Protein AF-0000000078052929 (afdb_homodimer)

pLDDT: mean 88.58, std 19.75, range [23.42, 98.88]

Solvent-accessible surface area (backbone atoms only — not comparable to full-atom values): 17286 Å² total; per-residue (Å²): 129,83,73,90,74,45,72,69,53,60,71,58,33,72,41,74,41,61,38,36,72,57,30,51,52,52,52,30,49,50,28,44,75,26,70,39,48,53,35,68,73,80,70,54,64,28,50,31,29,38,31,22,73,93,74,21,37,34,40,42,32,27,81,49,64,34,77,47,68,37,74,82,74,69,40,43,35,38,34,45,33,54,29,38,30,34,48,48,75,38,36,36,33,75,32,40,41,35,32,35,56,72,44,74,42,70,39,46,38,25,34,38,37,48,49,82,74,77,78,57,43,33,38,39,30,29,78,86,68,54,69,51,76,46,58,40,70,60,28,38,71,84,63,73,62,81,74,77,92,61,73,84,64,62,83,64,66,82,110,126,82,73,89,74,43,71,70,53,60,69,59,32,73,41,75,41,61,37,37,70,56,28,51,53,52,52,31,49,51,29,44,75,26,68,39,47,53,35,68,73,78,71,54,66,28,51,32,30,37,31,21,72,93,74,22,38,33,40,42,33,27,81,50,63,33,77,48,67,36,74,80,75,68,41,42,35,37,34,45,33,55,30,37,30,34,48,48,75,38,34,36,33,74,32,41,40,36,33,34,56,71,42,76,41,71,40,47,37,26,35,38,38,48,51,84,75,77,77,56,43,33,38,38,29,29,78,86,68,54,70,49,74,45,58,40,71,60,27,40,70,85,68,74,62,82,74,76,91,61,69,85,65,62,78,66,66,77,109

Foldseek 3Di:
DDDPCDPVNQVQFPDKDADFVVCLVVQLVVCVVLVHHSCPDVDGQWGMKTARPVQQKIKTAHPAKDWDADVVVRKIKIFGRMWIWRGHRPDTPPIPRIDIDDDDDDFAWDDKDADVVGPQKIKTATPVGDMDIDGPVVVDPPCPPPDDPPPVPPPVPPD/DDDPCDPVNQVQFPDKDADFVVCLVVQLVVCVVLVHHSCPDVDGQWGMKTARPVQQKIKTAHPAKDWDADVVVRKIKIFGRMWIWRGHRPDTPPIPRIDIDDDDDDFAWDDKDADVVGPQKIKTATPVGDMDIDGPVVVDPDPPPPDDPPPVPPPVPPD

Nearest PDB structures (foldseek):
  6s1l-assembly1_A  TM=3.276E-01  e=2.244E-01  Schizosaccharomyces pombe
  6zyw-assembly1_D  TM=4.078E-01  e=1.907E+00  Tetrahymena thermophila SB210
  7ksr-assembly1_D  TM=3.272E-01  e=1.026E+00  Homo sapiens
  7kra-assembly1_A  TM=2.362E-01  e=3.940E-01  Saccharomyces cerevisiae
  3kny-assembly1_A  TM=2.024E-01  e=1.523E+00  Bacteroides thetaiotaomicron VPI-5482

Sequence (318 aa):
MSSLITKEIRESATEFYEGDEKCQEKAKFLLTEMKFPNGLLPIKDMEECGYVKDTGFVWLKSKKPTEHKFEQIGRLVQYATEVTAIIEPGKIKKLTGVKAMELMLWLTVNEISLDDPPTGKIHFKSTTGLSRTFPTSAFELGEENPQKEEEEEKDKAEVMSSLITKEIRESATEFYEGDEKCQEKAKFLLTEMKFPNGLLPIKDMEECGYVKDTGFVWLKSKKPTEHKFEQIGRLVQYATEVTAIIEPGKIKKLTGVKAMELMLWLTVNEISLDDPPTGKIHFKSTTGLSRTFPTSAFELGEENPQKEEEEEKDKAEV

Secondary structure (DSSP, 8-state):
---S--HHHHHH-SEEEESHHHHHHHHHHHHHHTT--TTS----SEEEEEEETTTTEEEEEESS-EEEEETTTTEEEEEEEEEEEEEETTEEEEEEEEEEEEEEEEEEEEEEEE-SS--SEEEEEETTS-EEEEEGGGG-SS------TTGGGGGGTT-/---S--HHHHHH-SEEEESHHHHHHHHHHHHHHTT--TTS----SEEEEEEETTTTEEEEEESS-EEEEETTTTEEEEEEEEEEEEEETTEEEEEEEEEEEEEEEEEEEEEEEE-SS--SEEEEEETTS-EEEEEGGGG-SS------TTGGGSTTS--

Structure (mmCIF, N/CA/C/O backbone):
data_AF-0000000078052929-model_v1
#
loop_
_entity.id
_entity.type
_entity.pdbx_description
1 polymer 'Uncharacterized protein'
#
loop_
_atom_site.group_PDB
_atom_site.id
_atom_site.type_symbol
_atom_site.label_atom_id
_atom_site.label_alt_id
_atom_site.label_comp_id
_atom_site.label_asym_id
_atom_site.label_entity_id
_atom_site.label_seq_id
_atom_site.pdbx_PDB_ins_code
_atom_site.Cartn_x
_atom_site.Cartn_y
_atom_site.Cartn_z
_atom_site.occupancy
_atom_site.B_iso_or_equiv
_atom_site.auth_seq_id
_atom_site.auth_comp_id
_atom_site.auth_asym_id
_atom_site.auth_atom_id
_atom_site.pdbx_PDB_model_num
ATOM 1 N N . MET A 1 1 ? -17.422 -15.242 -6.48 1 53.56 1 MET A N 1
ATOM 2 C CA . MET A 1 1 ? -17.172 -16 -7.699 1 53.56 1 MET A CA 1
ATOM 3 C C . MET A 1 1 ? -16.891 -17.469 -7.379 1 53.56 1 MET A C 1
ATOM 5 O O . MET A 1 1 ? -16.453 -17.797 -6.273 1 53.56 1 MET A O 1
ATOM 9 N N . SER A 1 2 ? -17.438 -18.297 -8.148 1 72.5 2 SER A N 1
ATOM 10 C CA . SER A 1 2 ? -17.266 -19.719 -7.887 1 72.5 2 SER A CA 1
ATOM 11 C C . SER A 1 2 ? -15.805 -20.125 -7.914 1 72.5 2 SER A C 1
ATOM 13 O O . SER A 1 2 ? -15.008 -19.562 -8.68 1 72.5 2 SER A O 1
ATOM 15 N N . SER A 1 3 ? -15.336 -20.859 -6.91 1 84.5 3 SER A N 1
ATOM 16 C CA . SER A 1 3 ? -13.953 -21.328 -6.797 1 84.5 3 SER A CA 1
ATOM 17 C C . SER A 1 3 ? -13.516 -22.078 -8.055 1 84.5 3 SER A C 1
ATOM 19 O O . SER A 1 3 ? -14.297 -22.844 -8.625 1 84.5 3 SER A O 1
ATOM 21 N N . LEU A 1 4 ? -12.406 -21.781 -8.602 1 86.25 4 LEU A N 1
ATOM 22 C CA . LEU A 1 4 ? -11.812 -22.484 -9.727 1 86.25 4 LEU A CA 1
ATOM 23 C C . LEU A 1 4 ? -11.352 -23.875 -9.32 1 86.25 4 LEU A C 1
ATOM 25 O O . LEU A 1 4 ? -11.109 -24.734 -10.172 1 86.25 4 LEU A O 1
ATOM 29 N N . ILE A 1 5 ? -11.281 -24.094 -8 1 92.88 5 ILE A N 1
ATOM 30 C CA . ILE A 1 5 ? -10.758 -25.359 -7.512 1 92.88 5 ILE A CA 1
ATOM 31 C C . ILE A 1 5 ? -11.914 -26.281 -7.117 1 92.88 5 ILE A C 1
ATOM 33 O O . ILE A 1 5 ? -12.516 -26.109 -6.051 1 92.88 5 ILE A O 1
ATOM 37 N N . THR A 1 6 ? -12.102 -27.25 -7.977 1 91.62 6 THR A N 1
ATOM 38 C CA . THR A 1 6 ? -13.203 -28.188 -7.758 1 91.62 6 THR A CA 1
ATOM 39 C C . THR A 1 6 ? -12.734 -29.422 -6.996 1 91.62 6 THR A C 1
ATOM 41 O O . THR A 1 6 ? -11.531 -29.609 -6.793 1 91.62 6 THR A O 1
ATOM 44 N N . LYS A 1 7 ? -13.742 -30.188 -6.594 1 92.88 7 LYS A N 1
ATOM 45 C CA . LYS A 1 7 ? -13.438 -31.453 -5.941 1 92.88 7 LYS A CA 1
ATOM 46 C C . LYS A 1 7 ? -12.609 -32.375 -6.855 1 92.88 7 LYS A C 1
ATOM 48 O O . LYS A 1 7 ? -11.695 -33.031 -6.398 1 92.88 7 LYS A O 1
ATOM 53 N N . GLU A 1 8 ? -12.977 -32.406 -8.078 1 92.19 8 GLU A N 1
ATOM 54 C CA . GLU A 1 8 ? -12.281 -33.219 -9.07 1 92.19 8 GLU A CA 1
ATOM 55 C C . GLU A 1 8 ? -10.82 -32.781 -9.195 1 92.19 8 GLU A C 1
ATOM 57 O O . GLU A 1 8 ? -9.938 -33.656 -9.344 1 92.19 8 GLU A O 1
ATOM 62 N N . ILE A 1 9 ? -10.594 -31.547 -9.141 1 92.31 9 ILE A N 1
ATOM 63 C CA . ILE A 1 9 ? -9.227 -31.031 -9.234 1 92.31 9 ILE A CA 1
ATOM 64 C C . ILE A 1 9 ? -8.43 -31.453 -8 1 92.31 9 ILE A C 1
ATOM 66 O O . ILE A 1 9 ? -7.297 -31.906 -8.117 1 92.31 9 ILE A O 1
ATOM 70 N N . ARG A 1 10 ? -9.031 -31.359 -6.922 1 94.88 10 ARG A N 1
ATOM 71 C CA . ARG A 1 10 ? -8.375 -31.766 -5.684 1 94.88 10 ARG A CA 1
ATOM 72 C C . ARG A 1 10 ? -8.016 -33.25 -5.719 1 94.88 10 ARG A C 1
ATOM 74 O O . ARG A 1 10 ? -6.922 -33.625 -5.293 1 94.88 10 ARG A O 1
ATOM 81 N N . GLU A 1 11 ? -8.906 -33.938 -6.234 1 94.44 11 GLU A N 1
ATOM 82 C CA . GLU A 1 11 ? -8.711 -35.406 -6.285 1 94.44 11 GLU A CA 1
ATOM 83 C C . GLU A 1 11 ? -7.617 -35.781 -7.281 1 94.44 11 GLU A C 1
ATOM 85 O O . GLU A 1 11 ? -6.992 -36.844 -7.152 1 94.44 11 GLU A O 1
ATOM 90 N N . SER A 1 12 ? -7.414 -34.938 -8.211 1 93.75 12 SER A N 1
ATOM 91 C CA . SER A 1 12 ? -6.426 -35.219 -9.25 1 93.75 12 SER A CA 1
ATOM 92 C C . SER A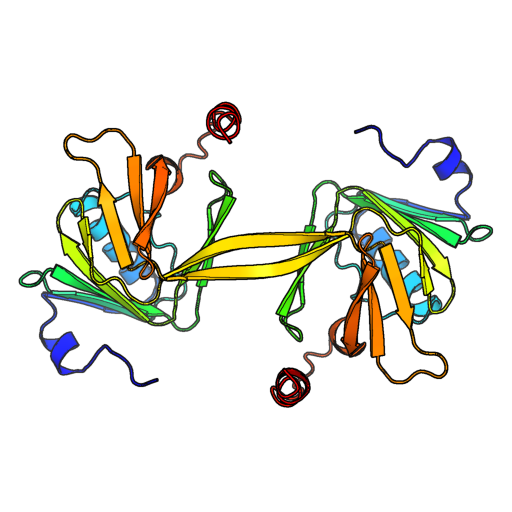 1 12 ? -5.035 -34.781 -8.828 1 93.75 12 SER A C 1
ATOM 94 O O . SER A 1 12 ? -4.047 -35.062 -9.508 1 93.75 12 SER A O 1
ATOM 96 N N . ALA A 1 13 ? -4.941 -34.125 -7.695 1 97.12 13 ALA A N 1
ATOM 97 C CA . ALA A 1 13 ? -3.684 -33.531 -7.25 1 97.12 13 ALA A CA 1
ATOM 98 C C . ALA A 1 13 ? -2.658 -34.625 -6.902 1 97.12 13 ALA A C 1
ATOM 100 O O . ALA A 1 13 ? -2.98 -35.594 -6.234 1 97.12 13 ALA A O 1
ATOM 101 N N . THR A 1 14 ? -1.464 -34.469 -7.469 1 97.94 14 THR A N 1
ATOM 102 C CA . THR A 1 14 ? -0.34 -35.281 -7.051 1 97.94 14 THR A CA 1
ATOM 103 C C . THR A 1 14 ? 0.089 -34.938 -5.629 1 97.94 14 THR A C 1
ATOM 105 O O . THR A 1 14 ? 0.463 -35.812 -4.852 1 97.94 14 THR A O 1
ATOM 108 N N . GLU A 1 15 ? 0.08 -33.656 -5.324 1 97.75 15 GLU A N 1
ATOM 109 C CA . GLU A 1 15 ? 0.346 -33.125 -3.984 1 97.75 15 GLU A CA 1
ATOM 110 C C . GLU A 1 15 ? -0.772 -32.188 -3.52 1 97.75 15 GLU A C 1
ATOM 112 O O . GLU A 1 15 ? -1.243 -31.344 -4.285 1 97.75 15 GLU A O 1
ATOM 117 N N . PHE A 1 16 ? -1.23 -32.406 -2.303 1 98.19 16 PHE A N 1
ATOM 118 C CA . PHE A 1 16 ? -2.283 -31.594 -1.71 1 98.19 16 PHE A CA 1
ATOM 119 C C . PHE A 1 16 ? -2.027 -31.375 -0.223 1 98.19 16 PHE A C 1
ATOM 121 O O . PHE A 1 16 ? -1.778 -32.344 0.514 1 98.19 16 PHE A O 1
ATOM 128 N N . TYR A 1 17 ? -2.027 -30.188 0.159 1 98.19 17 TYR A N 1
ATOM 129 C CA . TYR A 1 17 ? -1.735 -29.859 1.551 1 98.19 17 TYR A CA 1
ATOM 130 C C . TYR A 1 17 ? -2.734 -28.844 2.096 1 98.19 17 TYR A C 1
ATOM 132 O O . TYR A 1 17 ? -3.268 -28.031 1.346 1 98.19 17 TYR A O 1
ATOM 140 N N . GLU A 1 18 ? -2.965 -28.922 3.34 1 97.56 18 GLU A N 1
ATOM 141 C CA . GLU A 1 18 ? -3.832 -27.969 4.039 1 97.56 18 GLU A CA 1
ATOM 142 C C . GLU A 1 18 ? -3.08 -27.25 5.16 1 97.56 18 GLU A C 1
ATOM 144 O O . GLU A 1 18 ? -2.156 -27.812 5.75 1 97.56 18 GLU A O 1
ATOM 149 N N . GLY A 1 19 ? -3.555 -26.078 5.43 1 97.44 19 GLY A N 1
ATOM 150 C CA . GLY A 1 19 ? -2.961 -25.312 6.516 1 97.44 19 GLY A CA 1
ATOM 151 C C . GLY A 1 19 ? -1.847 -24.391 6.055 1 97.44 19 GLY A C 1
ATOM 152 O O . GLY A 1 19 ? -1.089 -24.734 5.145 1 97.44 19 GLY A O 1
ATOM 153 N N . ASP A 1 20 ? -1.681 -23.312 6.652 1 96.94 20 ASP A N 1
ATOM 154 C CA . ASP A 1 20 ? -0.777 -22.234 6.238 1 96.94 20 ASP A CA 1
ATOM 155 C C . ASP A 1 20 ? 0.677 -22.703 6.27 1 96.94 20 ASP A C 1
ATOM 157 O O . ASP A 1 20 ? 1.413 -22.531 5.301 1 96.94 20 ASP A O 1
ATOM 161 N N . GLU A 1 21 ? 1.099 -23.266 7.414 1 96.44 21 GLU A N 1
ATOM 162 C CA . GLU A 1 21 ? 2.496 -23.641 7.598 1 96.44 21 GLU A CA 1
ATOM 163 C C . GLU A 1 21 ? 2.953 -24.609 6.508 1 96.44 21 GLU A C 1
ATOM 165 O O . GLU A 1 21 ? 3.975 -24.375 5.855 1 96.44 21 GLU A O 1
ATOM 170 N N . LYS A 1 22 ? 2.238 -25.672 6.289 1 97.38 22 LYS A N 1
ATOM 171 C CA . LYS A 1 22 ? 2.598 -26.688 5.297 1 97.38 22 LYS A CA 1
ATOM 172 C C . LYS A 1 22 ? 2.525 -26.109 3.883 1 97.38 22 LYS A C 1
ATOM 174 O O . LYS A 1 22 ? 3.389 -26.391 3.051 1 97.38 22 LYS A O 1
ATOM 179 N N . CYS A 1 23 ? 1.512 -25.375 3.613 1 97.81 23 CYS A N 1
ATOM 180 C CA . CYS A 1 23 ? 1.368 -24.781 2.289 1 97.81 23 CYS A CA 1
ATOM 181 C C . CYS A 1 23 ? 2.523 -23.828 1.987 1 97.81 23 CYS A C 1
ATOM 183 O O . CYS A 1 23 ? 3.027 -23.797 0.864 1 97.81 23 CYS A O 1
ATOM 185 N N . GLN A 1 24 ? 2.953 -23.094 2.971 1 96.62 24 GLN A N 1
ATOM 186 C CA . GLN A 1 24 ? 4.098 -22.219 2.783 1 96.62 24 GLN A CA 1
ATOM 187 C C . GLN A 1 24 ? 5.352 -23.016 2.426 1 96.62 24 GLN A C 1
ATOM 189 O O . GLN A 1 24 ? 6.062 -22.672 1.479 1 96.62 24 GLN A O 1
ATOM 194 N N . GLU A 1 25 ? 5.539 -23.953 3.17 1 96.5 25 GLU A N 1
ATOM 195 C CA . GLU A 1 25 ? 6.707 -24.797 2.965 1 96.5 25 GLU A CA 1
ATOM 196 C C . GLU A 1 25 ? 6.703 -25.422 1.566 1 96.5 25 GLU A C 1
ATOM 198 O O . GLU A 1 25 ? 7.691 -25.312 0.834 1 96.5 25 GLU A O 1
ATOM 203 N N . LYS A 1 26 ? 5.648 -26.031 1.138 1 97.06 26 LYS A N 1
ATOM 204 C CA . LYS A 1 26 ? 5.582 -26.797 -0.107 1 97.06 26 LYS A CA 1
ATOM 205 C C . LYS A 1 26 ? 5.566 -25.859 -1.318 1 97.06 26 LYS A C 1
ATOM 207 O O . LYS A 1 26 ? 6.105 -26.203 -2.373 1 97.06 26 LYS A O 1
ATOM 212 N N . ALA A 1 27 ? 4.891 -24.688 -1.137 1 96.69 27 ALA A N 1
ATOM 213 C CA . ALA A 1 27 ? 4.914 -23.703 -2.221 1 96.69 27 ALA A CA 1
ATOM 214 C C . ALA A 1 27 ? 6.336 -23.234 -2.5 1 96.69 27 ALA A C 1
ATOM 216 O O . ALA A 1 27 ? 6.762 -23.172 -3.656 1 96.69 27 ALA A O 1
ATOM 217 N N . LYS A 1 28 ? 7.051 -22.938 -1.429 1 96.12 28 LYS A N 1
ATOM 218 C CA . LYS A 1 28 ? 8.438 -22.5 -1.582 1 96.12 28 LYS A CA 1
ATOM 219 C C . LYS A 1 28 ? 9.281 -23.594 -2.225 1 96.12 28 LYS A C 1
ATOM 221 O O . LYS A 1 28 ? 10.117 -23.328 -3.086 1 96.12 28 LYS A O 1
ATOM 226 N N . PHE A 1 29 ? 9.094 -24.75 -1.764 1 96.75 29 PHE A N 1
ATOM 227 C CA . PHE A 1 29 ? 9.828 -25.891 -2.305 1 96.75 29 PHE A CA 1
ATOM 228 C C . PHE A 1 29 ? 9.562 -26.047 -3.799 1 96.75 29 PHE A C 1
ATOM 230 O O . PHE A 1 29 ? 10.5 -26.219 -4.582 1 96.75 29 PHE A O 1
ATOM 237 N N . LEU A 1 30 ? 8.297 -26 -4.16 1 97.56 30 LEU A N 1
ATOM 238 C CA . LEU A 1 30 ? 7.938 -26.141 -5.566 1 97.56 30 LEU A CA 1
ATOM 239 C C . LEU A 1 30 ? 8.594 -25.062 -6.406 1 97.56 30 LEU A C 1
ATOM 241 O O . LEU A 1 30 ? 9.133 -25.328 -7.48 1 97.56 30 LEU A O 1
ATOM 245 N N . LEU A 1 31 ? 8.547 -23.828 -5.945 1 97.75 31 LEU A N 1
ATOM 246 C CA . LEU A 1 31 ? 9.195 -22.719 -6.656 1 97.75 31 LEU A CA 1
ATOM 247 C C . LEU A 1 31 ? 10.672 -23.016 -6.875 1 97.75 31 LEU A C 1
ATOM 249 O O . LEU A 1 31 ? 11.188 -22.828 -7.984 1 97.75 31 LEU A O 1
ATOM 253 N N . THR A 1 32 ? 11.273 -23.469 -5.836 1 96.81 32 THR A N 1
ATOM 254 C CA . THR A 1 32 ? 12.703 -23.781 -5.926 1 96.81 32 THR A CA 1
ATOM 255 C C . THR A 1 32 ? 12.953 -24.875 -6.953 1 96.81 32 THR A C 1
ATOM 257 O O . THR A 1 32 ? 13.852 -24.766 -7.785 1 96.81 32 THR A O 1
ATOM 260 N N . GLU A 1 33 ? 12.195 -25.859 -6.875 1 97 33 GLU A N 1
ATOM 261 C CA . GLU A 1 33 ? 12.328 -26.984 -7.809 1 97 33 GLU A CA 1
ATOM 262 C C . GLU A 1 33 ? 12.156 -26.516 -9.25 1 97 33 GLU A C 1
ATOM 264 O O . GLU A 1 33 ? 12.789 -27.047 -10.164 1 97 33 GLU A O 1
ATOM 269 N N . MET A 1 34 ? 11.32 -25.562 -9.406 1 97.5 34 MET A N 1
ATOM 270 C CA . MET A 1 34 ? 11.023 -25.062 -10.742 1 97.5 34 MET A CA 1
ATOM 271 C C . MET A 1 34 ? 11.93 -23.891 -11.102 1 97.5 34 MET A C 1
ATOM 273 O O . MET A 1 34 ? 11.68 -23.188 -12.078 1 97.5 34 MET A O 1
ATOM 277 N N . LYS A 1 35 ? 12.93 -23.547 -10.234 1 96.69 35 LYS A N 1
ATOM 278 C CA . LYS A 1 35 ? 14.023 -22.609 -10.469 1 96.69 35 LYS A CA 1
ATOM 279 C C . LYS A 1 35 ? 13.586 -21.172 -10.219 1 96.69 35 LYS A C 1
ATOM 281 O O . LYS A 1 35 ? 14.234 -20.234 -10.68 1 96.69 35 LYS A O 1
ATOM 286 N N . PHE A 1 36 ? 12.453 -20.984 -9.602 1 97.75 36 PHE A N 1
ATOM 287 C CA . PHE A 1 36 ? 11.984 -19.656 -9.281 1 97.75 36 PHE A CA 1
ATOM 288 C C . PHE A 1 36 ? 12.43 -19.234 -7.883 1 97.75 36 PHE A C 1
ATOM 290 O O . PHE A 1 36 ? 12.688 -20.094 -7.031 1 97.75 36 PHE A O 1
ATOM 297 N N . PRO A 1 37 ? 12.602 -17.938 -7.695 1 96.69 37 PRO A N 1
ATOM 298 C CA . PRO A 1 37 ? 12.867 -17.484 -6.328 1 96.69 37 PRO A CA 1
ATOM 299 C C . PRO A 1 37 ? 11.766 -17.891 -5.348 1 96.69 37 PRO A C 1
ATOM 301 O O . PRO A 1 37 ? 10.586 -17.797 -5.672 1 96.69 37 PRO A O 1
ATOM 304 N N . ASN A 1 38 ? 12.078 -18.219 -4.168 1 94.75 38 ASN A N 1
ATOM 305 C CA . ASN A 1 38 ? 11.141 -18.812 -3.227 1 94.75 38 ASN A CA 1
ATOM 306 C C . ASN A 1 38 ? 10.273 -17.766 -2.547 1 94.75 38 ASN A C 1
ATOM 308 O O . ASN A 1 38 ? 9.344 -18.109 -1.804 1 94.75 38 ASN A O 1
ATOM 312 N N . GLY A 1 39 ? 10.5 -16.453 -2.787 1 94.31 39 GLY A N 1
ATOM 313 C CA . GLY A 1 39 ? 9.672 -15.391 -2.238 1 94.31 39 GLY A CA 1
ATOM 314 C C . GLY A 1 39 ? 8.703 -14.812 -3.248 1 94.31 39 GLY A C 1
ATOM 315 O O . GLY A 1 39 ? 8.031 -13.812 -2.973 1 94.31 39 GLY A O 1
ATOM 316 N N . LEU A 1 40 ? 8.578 -15.391 -4.383 1 95 40 LEU A N 1
ATOM 317 C CA . LEU A 1 40 ? 7.773 -14.883 -5.488 1 95 40 LEU A CA 1
ATOM 318 C C . LEU A 1 40 ? 6.297 -14.828 -5.113 1 95 40 LEU A C 1
ATOM 320 O O . LEU A 1 40 ? 5.566 -13.953 -5.582 1 95 40 LEU A O 1
ATOM 324 N N . LEU A 1 41 ? 5.84 -15.75 -4.305 1 90.62 41 LEU A N 1
ATOM 325 C CA . LEU A 1 41 ? 4.438 -15.852 -3.916 1 90.62 41 LEU A CA 1
ATOM 326 C C . LEU A 1 41 ? 4.277 -15.688 -2.408 1 90.62 41 LEU A C 1
ATOM 328 O O . LEU A 1 41 ? 3.975 -16.656 -1.703 1 90.62 41 LEU A O 1
ATOM 332 N N . PRO A 1 42 ? 4.332 -14.5 -1.952 1 91.5 42 PRO A N 1
ATOM 333 C CA . PRO A 1 42 ? 4.262 -14.219 -0.518 1 91.5 42 PRO A CA 1
ATOM 334 C C . PRO A 1 42 ? 2.834 -14.25 0.022 1 91.5 42 PRO A C 1
ATOM 336 O O . PRO A 1 42 ? 2.402 -13.305 0.691 1 91.5 42 PRO A O 1
ATOM 339 N N . ILE A 1 43 ? 2.047 -15.258 -0.247 1 92.69 43 ILE A N 1
ATOM 340 C CA . ILE A 1 43 ? 0.648 -15.383 0.15 1 92.69 43 ILE A CA 1
ATOM 341 C C . ILE A 1 43 ? 0.564 -15.836 1.605 1 92.69 43 ILE A C 1
ATOM 343 O O . ILE A 1 43 ? 1.273 -16.75 2.018 1 92.69 43 ILE A O 1
ATOM 347 N N . LYS A 1 44 ? -0.236 -15.164 2.361 1 89.88 44 LYS A N 1
ATOM 348 C CA . LYS A 1 44 ? -0.389 -15.477 3.781 1 89.88 44 LYS A CA 1
ATOM 349 C C . LYS A 1 44 ? -1.716 -16.172 4.051 1 89.88 44 LYS A C 1
ATOM 351 O O . LYS A 1 44 ? -2.613 -16.172 3.205 1 89.88 44 LYS A O 1
ATOM 356 N N . ASP A 1 45 ? -1.836 -16.797 5.207 1 95.38 45 ASP A N 1
ATOM 357 C CA . ASP A 1 45 ? -3.072 -17.406 5.688 1 95.38 45 ASP A CA 1
ATOM 358 C C . ASP A 1 45 ? -3.643 -18.375 4.652 1 95.38 45 ASP A C 1
ATOM 360 O O . ASP A 1 45 ? -4.832 -18.312 4.328 1 95.38 45 ASP A O 1
ATOM 364 N N . MET A 1 46 ? -2.861 -19.172 4.152 1 96.69 46 MET A N 1
ATOM 365 C CA . MET A 1 46 ? -3.312 -20.125 3.15 1 96.69 46 MET A CA 1
ATOM 366 C C . MET A 1 46 ? -4.145 -21.234 3.791 1 96.69 46 MET A C 1
ATOM 368 O O . MET A 1 46 ? -3.816 -21.719 4.879 1 96.69 46 MET A O 1
ATOM 372 N N . GLU A 1 47 ? -5.078 -21.625 3.129 1 97.69 47 GLU A N 1
ATOM 373 C CA . GLU A 1 47 ? -5.957 -22.703 3.57 1 97.69 47 GLU A CA 1
ATOM 374 C C . GLU A 1 47 ? -5.57 -24.031 2.93 1 97.69 47 GLU A C 1
ATOM 376 O O . GLU A 1 47 ? -5.637 -25.078 3.574 1 97.69 47 GLU A O 1
ATOM 381 N N . GLU A 1 48 ? -5.203 -23.984 1.74 1 98.12 48 GLU A N 1
ATOM 382 C CA . GLU A 1 48 ? -4.789 -25.188 1.016 1 98.12 48 GLU A CA 1
ATOM 383 C C . GLU A 1 48 ? -3.924 -24.828 -0.191 1 98.12 48 GLU A C 1
ATOM 385 O O . GLU A 1 48 ? -3.9 -23.672 -0.624 1 98.12 48 GLU A O 1
ATOM 390 N N . CYS A 1 49 ? -3.225 -25.781 -0.652 1 98.31 49 CYS A N 1
ATOM 391 C CA . CYS A 1 49 ? -2.506 -25.703 -1.919 1 98.31 49 CYS A CA 1
ATOM 392 C C . CYS A 1 49 ? -2.402 -27.078 -2.574 1 98.31 49 CYS A C 1
ATOM 394 O O . CYS A 1 49 ? -2.541 -28.109 -1.903 1 98.31 49 CYS A O 1
ATOM 396 N N . GLY A 1 50 ? -2.23 -27.109 -3.848 1 98.31 50 GLY A N 1
ATOM 397 C CA . GLY A 1 50 ? -2.141 -28.359 -4.582 1 98.31 50 GLY A CA 1
ATOM 398 C C . GLY A 1 50 ? -1.353 -28.234 -5.871 1 98.31 50 GLY A C 1
ATOM 399 O O . GLY A 1 50 ? -1.095 -27.125 -6.348 1 98.31 50 GLY A O 1
ATOM 400 N N . TYR A 1 51 ? -0.955 -29.375 -6.305 1 98.44 51 TYR A N 1
ATOM 401 C CA . TYR A 1 51 ? -0.107 -29.5 -7.484 1 98.44 51 TYR A CA 1
ATOM 402 C C . TYR A 1 51 ? -0.42 -30.781 -8.25 1 98.44 51 TYR A C 1
ATOM 404 O O . TYR A 1 51 ? -0.494 -31.859 -7.656 1 98.44 51 TYR A O 1
ATOM 412 N N . VAL A 1 52 ? -0.704 -30.609 -9.477 1 98 52 VAL A N 1
ATOM 413 C CA . VAL A 1 52 ? -0.863 -31.734 -10.375 1 98 52 VAL A CA 1
ATOM 414 C C . VAL A 1 52 ? 0.372 -31.875 -11.266 1 98 52 VAL A C 1
ATOM 416 O O . VAL A 1 52 ? 0.514 -31.156 -12.25 1 98 52 VAL A O 1
ATOM 419 N N . LYS A 1 53 ? 1.178 -32.844 -10.961 1 96.88 53 LYS A N 1
ATOM 420 C CA . LYS A 1 53 ? 2.484 -33 -11.602 1 96.88 53 LYS A CA 1
ATOM 421 C C . LYS A 1 53 ? 2.344 -33.219 -13.102 1 96.88 53 LYS A C 1
ATOM 423 O O . LYS A 1 53 ? 3.117 -32.656 -13.891 1 96.88 53 LYS A O 1
ATOM 428 N N . ASP A 1 54 ? 1.371 -33.969 -13.555 1 96.06 54 ASP A N 1
ATOM 429 C CA . ASP A 1 54 ? 1.209 -34.344 -14.953 1 96.06 54 ASP A CA 1
ATOM 430 C C . ASP A 1 54 ? 0.952 -33.125 -15.828 1 96.06 54 ASP A C 1
ATOM 432 O O . ASP A 1 54 ? 1.426 -33.062 -16.969 1 96.06 54 ASP A O 1
ATOM 436 N N . THR A 1 55 ? 0.232 -32.188 -15.297 1 96.62 55 THR A N 1
ATOM 437 C CA . THR A 1 55 ? -0.171 -31.031 -16.109 1 96.62 55 THR A CA 1
ATOM 438 C C . THR A 1 55 ? 0.613 -29.781 -15.711 1 96.62 55 THR A C 1
ATOM 440 O O . THR A 1 55 ? 0.637 -28.797 -16.453 1 96.62 55 THR A O 1
ATOM 443 N N . GLY A 1 56 ? 1.203 -29.844 -14.578 1 98.12 56 GLY A N 1
ATOM 444 C CA . GLY A 1 56 ? 1.864 -28.656 -14.031 1 98.12 56 GLY A CA 1
ATOM 445 C C . GLY A 1 56 ? 0.911 -27.719 -13.336 1 98.12 56 GLY A C 1
ATOM 446 O O . GLY A 1 56 ? 1.316 -26.641 -12.883 1 98.12 56 GLY A O 1
ATOM 447 N N . PHE A 1 57 ? -0.389 -28.094 -13.227 1 98.38 57 PHE A N 1
ATOM 448 C CA . PHE A 1 57 ? -1.393 -27.234 -12.617 1 98.38 57 PHE A CA 1
ATOM 449 C C . PHE A 1 57 ? -1.137 -27.062 -11.125 1 98.38 57 PHE A C 1
ATOM 451 O O . PHE A 1 57 ? -0.91 -28.047 -10.422 1 98.38 57 PHE A O 1
ATOM 458 N N . VAL A 1 58 ? -1.124 -25.875 -10.656 1 98.5 58 VAL A N 1
ATOM 459 C CA . VAL A 1 58 ? -0.896 -25.562 -9.25 1 98.5 58 VAL A CA 1
ATOM 460 C C . VAL A 1 58 ? -1.93 -24.547 -8.773 1 98.5 58 VAL A C 1
ATOM 462 O O . VAL A 1 58 ? -2.408 -23.719 -9.555 1 98.5 58 VAL A O 1
ATOM 465 N N . TRP A 1 59 ? -2.361 -24.641 -7.539 1 98.25 59 TRP A N 1
ATOM 466 C CA . TRP A 1 59 ? -3.246 -23.625 -6.988 1 98.25 59 TRP A CA 1
ATOM 467 C C . TRP A 1 59 ? -2.904 -23.328 -5.527 1 98.25 59 TRP A C 1
ATOM 469 O O . TRP A 1 59 ? -2.336 -24.188 -4.84 1 98.25 59 TRP A O 1
ATOM 479 N N . LEU A 1 60 ? -3.111 -22.141 -5.094 1 98.06 60 LEU A N 1
ATOM 480 C CA . LEU A 1 60 ? -3.025 -21.672 -3.719 1 98.06 60 LEU A CA 1
ATOM 481 C C . LEU A 1 60 ? -4.324 -20.984 -3.297 1 98.06 60 LEU A C 1
ATOM 483 O O . LEU A 1 60 ? -4.859 -20.156 -4.027 1 98.06 60 LEU A O 1
ATOM 487 N N . LYS A 1 61 ? -4.852 -21.391 -2.182 1 97.5 61 LYS A N 1
ATOM 488 C CA . LYS A 1 61 ? -6.07 -20.797 -1.646 1 97.5 61 LYS A CA 1
ATOM 489 C C . LYS A 1 61 ? -5.82 -20.172 -0.274 1 97.5 61 LYS A C 1
ATOM 491 O O . LYS A 1 61 ? -5.246 -20.812 0.608 1 97.5 61 LYS A O 1
ATOM 496 N N . SER A 1 62 ? -6.234 -18.969 -0.115 1 97.62 62 SER A N 1
ATOM 497 C CA . SER A 1 62 ? -6.078 -18.266 1.157 1 97.62 62 SER A CA 1
ATOM 498 C C . SER A 1 62 ? -7.406 -17.688 1.638 1 97.62 62 SER A C 1
ATOM 500 O O . SER A 1 62 ? -8.367 -17.609 0.87 1 97.62 62 SER A O 1
ATOM 502 N N . LYS A 1 63 ? -7.492 -17.375 2.85 1 95.5 63 LYS A N 1
ATOM 503 C CA . LYS A 1 63 ? -8.703 -16.859 3.463 1 95.5 63 LYS A CA 1
ATOM 504 C C . LYS A 1 63 ? -8.992 -15.43 2.984 1 95.5 63 LYS A C 1
ATOM 506 O O . LYS A 1 63 ? -10.148 -15.062 2.771 1 95.5 63 LYS A O 1
ATOM 511 N N . LYS A 1 64 ? -7.965 -14.648 2.816 1 94.5 64 LYS A N 1
ATOM 512 C CA . LYS A 1 64 ? -8.07 -13.258 2.381 1 94.5 64 LYS A CA 1
ATOM 513 C C . LYS A 1 64 ? -7.031 -12.938 1.312 1 94.5 64 LYS A C 1
ATOM 515 O O . LYS A 1 64 ? -5.992 -13.594 1.229 1 94.5 64 LYS A O 1
ATOM 520 N N . PRO A 1 65 ? -7.414 -11.93 0.522 1 95.25 65 PRO A N 1
ATOM 521 C CA . PRO A 1 65 ? -6.375 -11.477 -0.409 1 95.25 65 PRO A CA 1
ATOM 522 C C . PRO A 1 65 ? -5.141 -10.93 0.302 1 95.25 65 PRO A C 1
ATOM 524 O O . PRO A 1 65 ? -5.227 -10.516 1.461 1 95.25 65 PRO A O 1
ATOM 527 N N . THR A 1 66 ? -4.043 -11.016 -0.382 1 95 66 THR A N 1
ATOM 528 C CA . THR A 1 66 ? -2.781 -10.516 0.156 1 95 66 THR A CA 1
ATOM 529 C C . THR A 1 66 ? -2.219 -9.406 -0.729 1 95 66 THR A C 1
ATOM 531 O O . THR A 1 66 ? -2.213 -9.523 -1.956 1 95 66 THR A O 1
ATOM 534 N N . GLU A 1 67 ? -1.915 -8.328 -0.117 1 91.44 67 GLU A N 1
ATOM 535 C CA . GLU A 1 67 ? -1.107 -7.309 -0.782 1 91.44 67 GLU A CA 1
ATOM 536 C C . GLU A 1 67 ? 0.327 -7.316 -0.26 1 91.44 67 GLU A C 1
ATOM 538 O O . GLU A 1 67 ? 0.555 -7.445 0.944 1 91.44 67 GLU A O 1
ATOM 543 N N . HIS A 1 68 ? 1.311 -7.301 -1.161 1 93.94 68 HIS A N 1
ATOM 544 C CA . HIS A 1 68 ? 2.719 -7.328 -0.783 1 93.94 68 HIS A CA 1
ATOM 545 C C . HIS A 1 68 ? 3.529 -6.328 -1.604 1 93.94 68 HIS A C 1
ATOM 547 O O . HIS A 1 68 ? 3.355 -6.23 -2.82 1 93.94 68 HIS A O 1
ATOM 553 N N . LYS A 1 69 ? 4.359 -5.66 -0.883 1 90.25 69 LYS A N 1
ATOM 554 C CA . LYS A 1 69 ? 5.309 -4.77 -1.544 1 90.25 69 LYS A CA 1
ATOM 555 C C . LYS A 1 69 ? 6.703 -5.383 -1.581 1 90.25 69 LYS A C 1
ATOM 557 O O . LYS A 1 69 ? 7.277 -5.699 -0.537 1 90.25 69 LYS A O 1
ATOM 562 N N . PHE A 1 70 ? 7.254 -5.555 -2.768 1 93.62 70 PHE A N 1
ATOM 563 C CA . PHE A 1 70 ? 8.656 -5.922 -2.906 1 93.62 70 PHE A CA 1
ATOM 564 C C . PHE A 1 70 ? 9.555 -4.695 -2.775 1 93.62 70 PHE A C 1
ATOM 566 O O . PHE A 1 70 ? 9.719 -3.934 -3.73 1 93.62 70 PHE A O 1
ATOM 573 N N . GLU A 1 71 ? 10.109 -4.59 -1.633 1 87.81 71 GLU A N 1
ATOM 574 C CA . GLU A 1 71 ? 10.797 -3.357 -1.253 1 87.81 71 GLU A CA 1
ATOM 575 C C . GLU A 1 71 ? 11.977 -3.076 -2.176 1 87.81 71 GLU A C 1
ATOM 577 O O . GLU A 1 71 ? 12.266 -1.92 -2.484 1 87.81 71 GLU A O 1
ATOM 582 N N . GLN A 1 72 ? 12.602 -4.113 -2.602 1 89.69 72 GLN A N 1
ATOM 583 C CA . GLN A 1 72 ? 13.82 -3.93 -3.391 1 89.69 72 GLN A CA 1
ATOM 584 C C . GLN A 1 72 ? 13.508 -3.273 -4.734 1 89.69 72 GLN A C 1
ATOM 586 O O . GLN A 1 72 ? 14.352 -2.568 -5.293 1 89.69 72 GLN A O 1
ATOM 591 N N . ILE A 1 73 ? 12.297 -3.488 -5.227 1 92.94 73 ILE A N 1
ATOM 592 C CA . ILE A 1 73 ? 11.984 -2.941 -6.543 1 92.94 73 ILE A CA 1
ATOM 593 C C . ILE A 1 73 ? 10.805 -1.976 -6.43 1 92.94 73 ILE A C 1
ATOM 595 O O . ILE A 1 73 ? 10.375 -1.394 -7.426 1 92.94 73 ILE A O 1
ATOM 599 N N . GLY A 1 74 ? 10.281 -1.862 -5.277 1 86.75 74 GLY A N 1
ATOM 600 C CA . GLY A 1 74 ? 9.203 -0.918 -5.023 1 86.75 74 GLY A CA 1
ATOM 601 C C . GLY A 1 74 ? 7.898 -1.308 -5.691 1 86.75 74 GLY A C 1
ATOM 602 O O . GLY A 1 74 ? 7.117 -0.442 -6.09 1 86.75 74 GLY A O 1
ATOM 603 N N . ARG A 1 75 ? 7.672 -2.57 -5.93 1 91.31 75 ARG A N 1
ATOM 604 C CA . ARG A 1 75 ? 6.484 -3.033 -6.637 1 91.31 75 ARG A CA 1
ATOM 605 C C . ARG A 1 75 ? 5.438 -3.566 -5.664 1 91.31 75 ARG A C 1
ATOM 607 O O . ARG A 1 75 ? 5.762 -4.355 -4.773 1 91.31 75 ARG A O 1
ATOM 614 N N . LEU A 1 76 ? 4.262 -3.041 -5.875 1 92.38 76 LEU A N 1
ATOM 615 C CA . LEU A 1 76 ? 3.125 -3.533 -5.105 1 92.38 76 LEU A CA 1
ATOM 616 C C . LEU A 1 76 ? 2.35 -4.586 -5.891 1 92.38 76 LEU A C 1
ATOM 618 O O . LEU A 1 76 ? 1.976 -4.355 -7.043 1 92.38 76 LEU A O 1
ATOM 622 N N . VAL A 1 77 ? 2.135 -5.723 -5.227 1 95.94 77 VAL A N 1
ATOM 623 C CA . VAL A 1 77 ? 1.45 -6.832 -5.879 1 95.94 77 VAL A CA 1
ATOM 624 C C . VAL A 1 77 ? 0.292 -7.312 -5.008 1 95.94 77 VAL A C 1
ATOM 626 O O . VAL A 1 77 ? 0.408 -7.359 -3.781 1 95.94 77 VAL A O 1
ATOM 629 N N . GLN A 1 78 ? -0.782 -7.625 -5.719 1 95.88 78 GLN A N 1
ATOM 630 C CA . GLN A 1 78 ? -1.943 -8.195 -5.047 1 95.88 78 GLN A CA 1
ATOM 631 C C . GLN A 1 78 ? -2.16 -9.648 -5.469 1 95.88 78 GLN A C 1
ATOM 633 O O . GLN A 1 78 ? -2.082 -9.977 -6.652 1 95.88 78 GLN A O 1
ATOM 638 N N . TYR A 1 79 ? -2.455 -10.477 -4.477 1 97.38 79 TYR A N 1
ATOM 639 C CA . TYR A 1 79 ? -2.801 -11.875 -4.688 1 97.38 79 TYR A CA 1
ATOM 640 C C . TYR A 1 79 ? -4.223 -12.164 -4.227 1 97.38 79 TYR A C 1
ATOM 642 O O . TYR A 1 79 ? -4.574 -11.898 -3.072 1 97.38 79 TYR A O 1
ATOM 650 N N . ALA A 1 80 ? -5.016 -12.695 -5.105 1 97 80 ALA A N 1
ATOM 651 C CA . ALA A 1 80 ? -6.395 -13.055 -4.785 1 97 80 ALA A CA 1
ATOM 652 C C . ALA A 1 80 ? -6.449 -14.25 -3.844 1 97 80 ALA A C 1
ATOM 654 O O . ALA A 1 80 ? -5.418 -14.867 -3.553 1 97 80 ALA A O 1
ATOM 655 N N . THR A 1 81 ? -7.641 -14.492 -3.336 1 97.19 81 THR A N 1
ATOM 656 C CA . THR A 1 81 ? -7.816 -15.625 -2.439 1 97.19 81 THR A CA 1
ATOM 657 C C . THR A 1 81 ? -7.52 -16.938 -3.162 1 97.19 81 THR A C 1
ATOM 659 O O . THR A 1 81 ? -7.168 -17.938 -2.529 1 97.19 81 THR A O 1
ATOM 662 N N . GLU A 1 82 ? -7.723 -16.922 -4.434 1 97.75 82 GLU A N 1
ATOM 663 C CA . GLU A 1 82 ? -7.367 -18.078 -5.254 1 97.75 82 GLU A CA 1
ATOM 664 C C . GLU A 1 82 ? -6.359 -17.703 -6.336 1 97.75 82 GLU A C 1
ATOM 666 O O . GLU A 1 82 ? -6.617 -16.797 -7.141 1 97.75 82 GLU A O 1
ATOM 671 N N . VAL A 1 83 ? -5.238 -18.391 -6.332 1 98.06 83 VAL A N 1
ATOM 672 C CA . VAL A 1 83 ? -4.199 -18.25 -7.348 1 98.06 83 VAL A CA 1
ATOM 673 C C . VAL A 1 83 ? -3.957 -19.578 -8.047 1 98.06 83 VAL A C 1
ATOM 675 O O . VAL A 1 83 ? -3.771 -20.609 -7.383 1 98.06 83 VAL A O 1
ATOM 678 N N . THR A 1 84 ? -3.996 -19.609 -9.328 1 98.25 84 THR A N 1
ATOM 679 C CA . THR A 1 84 ? -3.734 -20.828 -10.086 1 98.25 84 THR A CA 1
ATOM 680 C C . THR A 1 84 ? -2.736 -20.547 -11.211 1 98.25 84 THR A C 1
ATOM 682 O O . THR A 1 84 ? -2.572 -19.406 -11.641 1 98.25 84 THR A O 1
ATOM 685 N N . ALA A 1 85 ? -2.123 -21.594 -11.656 1 98.44 85 ALA A N 1
ATOM 686 C CA . ALA A 1 85 ? -1.19 -21.469 -12.773 1 98.44 85 ALA A CA 1
ATOM 687 C C . ALA A 1 85 ? -0.816 -22.844 -13.328 1 98.44 85 ALA A C 1
ATOM 689 O O . ALA A 1 85 ? -1.178 -23.875 -12.75 1 98.44 85 ALA A O 1
ATOM 690 N N . ILE A 1 86 ? -0.186 -22.859 -14.477 1 98.88 86 ILE A N 1
ATOM 691 C CA . ILE A 1 86 ? 0.608 -23.969 -14.977 1 98.88 86 ILE A CA 1
ATOM 692 C C . ILE A 1 86 ? 2.094 -23.672 -14.812 1 98.88 86 ILE A C 1
ATOM 694 O O . ILE A 1 86 ? 2.592 -22.672 -15.344 1 98.88 86 ILE A O 1
ATOM 698 N N . ILE A 1 87 ? 2.787 -24.547 -14.07 1 98.69 87 ILE A N 1
ATOM 699 C CA . ILE A 1 87 ? 4.184 -24.25 -13.766 1 98.69 87 ILE A CA 1
ATOM 700 C C . ILE A 1 87 ? 5.078 -25.344 -14.359 1 98.69 87 ILE A C 1
ATOM 702 O O . ILE A 1 87 ? 4.738 -26.531 -14.328 1 98.69 87 ILE A O 1
ATOM 706 N N . GLU A 1 88 ? 6.113 -24.984 -14.961 1 98.25 88 GLU A N 1
ATOM 707 C CA . GLU A 1 88 ? 7.234 -25.797 -15.422 1 98.25 88 GLU A CA 1
ATOM 708 C C . GLU A 1 88 ? 8.57 -25.141 -15.094 1 98.25 88 GLU A C 1
ATOM 710 O O . GLU A 1 88 ? 8.602 -23.984 -14.641 1 98.25 88 GLU A O 1
ATOM 715 N N . PRO A 1 89 ? 9.617 -25.828 -15.18 1 97.94 89 PRO A N 1
ATOM 716 C CA . PRO A 1 89 ? 10.906 -25.203 -14.859 1 97.94 89 PRO A CA 1
ATOM 717 C C . PRO A 1 89 ? 11.141 -23.906 -15.641 1 97.94 89 PRO A C 1
ATOM 719 O O . PRO A 1 89 ? 11.195 -23.922 -16.875 1 97.94 89 PRO A O 1
ATOM 722 N N . GLY A 1 90 ? 11.133 -22.891 -15.008 1 98 90 GLY A N 1
ATOM 723 C CA . GLY A 1 90 ? 11.492 -21.594 -15.562 1 98 90 GLY A CA 1
ATOM 724 C C . GLY A 1 90 ? 10.312 -20.859 -16.156 1 98 90 GLY A C 1
ATOM 725 O O . GLY A 1 90 ? 10.484 -19.797 -16.766 1 98 90 GLY A O 1
ATOM 726 N N . LYS A 1 91 ? 9.195 -21.422 -15.984 1 98.62 91 LYS A N 1
ATOM 727 C CA . LYS A 1 91 ? 8.062 -20.766 -16.625 1 98.62 91 LYS A CA 1
ATOM 728 C C . LYS A 1 91 ? 6.773 -21 -15.836 1 98.62 91 LYS A C 1
ATOM 730 O O . LYS A 1 91 ? 6.508 -22.125 -15.398 1 98.62 91 LYS A O 1
ATOM 735 N N . ILE A 1 92 ? 6.027 -19.938 -15.617 1 98.75 92 ILE A N 1
ATOM 736 C CA . ILE A 1 92 ? 4.668 -19.984 -15.094 1 98.75 92 ILE A CA 1
ATOM 737 C C . ILE A 1 92 ? 3.703 -19.359 -16.094 1 98.75 92 ILE A C 1
ATOM 739 O O . ILE A 1 92 ? 3.902 -18.219 -16.531 1 98.75 92 ILE A O 1
ATOM 743 N N . LYS A 1 93 ? 2.715 -20.062 -16.469 1 98.62 93 LYS A N 1
ATOM 744 C CA . LYS A 1 93 ? 1.746 -19.547 -17.438 1 98.62 93 LYS A CA 1
ATOM 745 C C . LYS A 1 93 ? 0.318 -19.719 -16.938 1 98.62 93 LYS A C 1
ATOM 747 O O . LYS A 1 93 ? 0.091 -20.391 -15.914 1 98.62 93 LYS A O 1
ATOM 752 N N . LYS A 1 94 ? -0.625 -19.078 -17.672 1 98.25 94 LYS A N 1
ATOM 753 C CA . LYS A 1 94 ? -2.039 -19.094 -17.312 1 98.25 94 LYS A CA 1
ATOM 754 C C . LYS A 1 94 ? -2.236 -18.734 -15.844 1 98.25 94 LYS A C 1
ATOM 756 O O . LYS A 1 94 ? -3.031 -19.359 -15.148 1 98.25 94 LYS A O 1
ATOM 761 N N . LEU A 1 95 ? -1.397 -17.891 -15.414 1 98.56 95 LEU A N 1
ATOM 762 C CA . LEU A 1 95 ? -1.454 -17.422 -14.031 1 98.56 95 LEU A CA 1
ATOM 763 C C . LEU A 1 95 ? -2.699 -16.578 -13.797 1 98.56 95 LEU A C 1
ATOM 765 O O . LEU A 1 95 ? -3.008 -15.6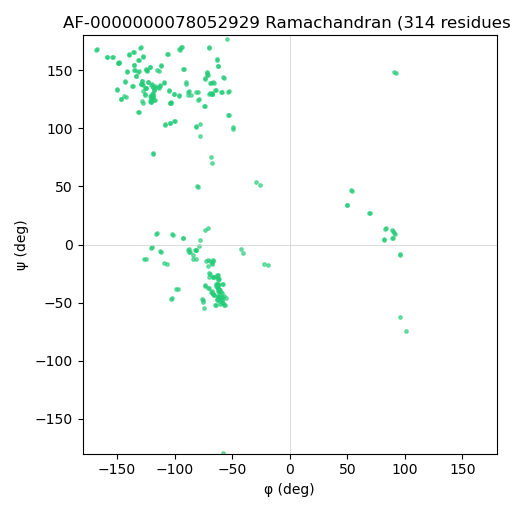8 -14.594 1 98.56 95 LEU A O 1
ATOM 769 N N . THR A 1 96 ? -3.406 -16.891 -12.789 1 97.81 96 THR A N 1
ATOM 770 C CA . THR A 1 96 ? -4.582 -16.125 -12.406 1 97.81 96 THR A CA 1
ATOM 771 C C . THR A 1 96 ? -4.48 -15.656 -10.961 1 97.81 96 THR A C 1
ATOM 773 O O . THR A 1 96 ? -3.783 -16.266 -10.148 1 97.81 96 THR A O 1
ATOM 776 N N . GLY A 1 97 ? -5.078 -14.539 -10.648 1 97.69 97 GLY A N 1
ATOM 777 C CA . GLY A 1 97 ? -5.195 -14.094 -9.273 1 97.69 97 GLY A CA 1
ATOM 778 C C . GLY A 1 97 ? -4.047 -13.203 -8.836 1 97.69 97 GLY A C 1
ATOM 779 O O . GLY A 1 97 ? -3.844 -12.992 -7.637 1 97.69 97 GLY A O 1
ATOM 780 N N . VAL A 1 98 ? -3.207 -12.797 -9.758 1 97.88 98 VAL A N 1
ATOM 781 C CA . VAL A 1 98 ? -2.076 -11.938 -9.422 1 97.88 98 VAL A CA 1
ATOM 782 C C . VAL A 1 98 ? -2.17 -10.633 -10.203 1 97.88 98 VAL A C 1
ATOM 784 O O . VAL A 1 98 ? -2.293 -10.641 -11.43 1 97.88 98 VAL A O 1
ATOM 787 N N . LYS A 1 99 ? -2.195 -9.555 -9.492 1 97.25 99 LYS A N 1
ATOM 788 C CA . LYS A 1 99 ? -2.197 -8.219 -10.086 1 97.25 99 LYS A CA 1
ATOM 789 C C . LYS A 1 99 ? -1.021 -7.391 -9.57 1 97.25 99 LYS A C 1
ATOM 791 O O . LYS A 1 99 ? -0.673 -7.457 -8.391 1 97.25 99 LYS A O 1
ATOM 796 N N . ALA A 1 100 ? -0.439 -6.645 -10.477 1 96.44 100 ALA A N 1
ATOM 797 C CA . ALA A 1 100 ? 0.661 -5.754 -10.117 1 96.44 100 ALA A CA 1
ATOM 798 C C . ALA A 1 100 ? 0.286 -4.297 -10.359 1 96.44 100 ALA A C 1
ATOM 800 O O . ALA A 1 100 ? -0.31 -3.967 -11.391 1 96.44 100 ALA A O 1
ATOM 801 N N . MET A 1 101 ? 0.621 -3.518 -9.43 1 93.31 101 MET A N 1
ATOM 802 C CA . MET A 1 101 ? 0.384 -2.084 -9.578 1 93.31 101 MET A CA 1
ATOM 803 C C . MET A 1 101 ? 1.384 -1.466 -10.555 1 93.31 101 MET A C 1
ATOM 805 O O . MET A 1 101 ? 2.592 -1.491 -10.305 1 93.31 101 MET A O 1
ATOM 809 N N . GLU A 1 102 ? 0.955 -0.904 -11.633 1 92.06 102 GLU A N 1
ATOM 810 C CA . GLU A 1 102 ? 1.83 -0.432 -12.703 1 92.06 102 GLU A CA 1
ATOM 811 C C . GLU A 1 102 ? 1.994 1.084 -12.648 1 92.06 102 GLU A C 1
ATOM 813 O O . GLU A 1 102 ? 3.092 1.603 -12.867 1 92.06 102 GLU A O 1
ATOM 818 N N . LEU A 1 103 ? 1.023 1.742 -12.5 1 89.5 103 LEU A N 1
ATOM 819 C CA . LEU A 1 103 ? 1.067 3.199 -12.469 1 89.5 103 LEU A CA 1
ATOM 820 C C . LEU A 1 103 ? 0.352 3.736 -11.227 1 89.5 103 LEU A C 1
ATOM 822 O O . LEU A 1 103 ? -0.782 3.344 -10.945 1 89.5 103 LEU A O 1
ATOM 826 N N . MET A 1 104 ? 1.143 4.438 -10.594 1 89.31 104 MET A N 1
ATOM 827 C CA . MET A 1 104 ? 0.601 5.16 -9.445 1 89.31 104 MET A CA 1
ATOM 828 C C . MET A 1 104 ? 0.766 6.664 -9.625 1 89.31 104 MET A C 1
ATOM 830 O O . MET A 1 104 ? 1.833 7.137 -10.023 1 89.31 104 MET A O 1
ATOM 834 N N . LEU A 1 105 ? -0.241 7.387 -9.508 1 92.06 105 LEU A N 1
ATOM 835 C CA . LEU A 1 105 ? -0.198 8.844 -9.523 1 92.06 105 LEU A CA 1
ATOM 836 C C . LEU A 1 105 ? -0.472 9.414 -8.133 1 92.06 105 LEU A C 1
ATOM 838 O O . LEU A 1 105 ? -1.6 9.344 -7.641 1 92.06 105 LEU A O 1
ATOM 842 N N . TRP A 1 106 ? 0.6 9.836 -7.547 1 94.44 106 TRP A N 1
ATOM 843 C CA . TRP A 1 106 ? 0.506 10.477 -6.238 1 94.44 106 TRP A CA 1
ATOM 844 C C . TRP A 1 106 ? 0.269 11.977 -6.383 1 94.44 106 TRP A C 1
ATOM 846 O O . TRP A 1 106 ? 0.991 12.656 -7.113 1 94.44 106 TRP A O 1
ATOM 856 N N . LEU A 1 107 ? -0.685 12.477 -5.75 1 96.94 107 LEU A N 1
ATOM 857 C CA . LEU A 1 107 ? -0.93 13.914 -5.758 1 96.94 107 LEU A CA 1
ATOM 858 C C . LEU A 1 107 ? -0.607 14.531 -4.398 1 96.94 107 LEU A C 1
ATOM 860 O O . LEU A 1 107 ? -0.911 13.938 -3.359 1 96.94 107 LEU A O 1
ATOM 864 N N . THR A 1 108 ? -0.018 15.656 -4.461 1 97.88 108 THR A N 1
ATOM 865 C CA . THR A 1 108 ? 0.278 16.391 -3.234 1 97.88 108 THR A CA 1
ATOM 866 C C . THR A 1 108 ? -0.962 17.125 -2.73 1 97.88 108 THR A C 1
ATOM 868 O O . THR A 1 108 ? -1.574 17.891 -3.467 1 97.88 108 THR A O 1
ATOM 871 N N . VAL A 1 109 ? -1.349 16.875 -1.514 1 98.12 109 VAL A N 1
ATOM 872 C CA . VAL A 1 109 ? -2.469 17.562 -0.878 1 98.12 109 VAL A CA 1
ATOM 873 C C . VAL A 1 109 ? -1.98 18.844 -0.213 1 98.12 109 VAL A C 1
ATOM 875 O O . VAL A 1 109 ? -0.998 18.828 0.531 1 98.12 109 VAL A O 1
ATOM 878 N N . ASN A 1 110 ? -2.713 19.875 -0.505 1 98.62 110 ASN A N 1
ATOM 879 C CA . ASN A 1 110 ? -2.205 21.109 0.073 1 98.62 110 ASN A CA 1
ATOM 880 C C . ASN A 1 110 ? -3.277 21.828 0.891 1 98.62 110 ASN A C 1
ATOM 882 O O . ASN A 1 110 ? -2.971 22.75 1.654 1 98.62 110 ASN A O 1
ATOM 886 N N . GLU A 1 111 ? -4.5 21.391 0.751 1 98.75 111 GLU A N 1
ATOM 887 C CA . GLU A 1 111 ? -5.578 22 1.524 1 98.75 111 GLU A CA 1
ATOM 888 C C . GLU A 1 111 ? -6.598 20.953 1.966 1 98.75 111 GLU A C 1
ATOM 890 O O . GLU A 1 111 ? -6.91 20.016 1.212 1 98.75 111 GLU A O 1
ATOM 895 N N . ILE A 1 112 ? -7.078 21.094 3.186 1 98.75 112 ILE A N 1
ATOM 896 C CA . ILE A 1 112 ? -8.188 20.312 3.721 1 98.75 112 ILE A CA 1
ATOM 897 C C . ILE A 1 112 ? -9.227 21.266 4.336 1 98.75 112 ILE A C 1
ATOM 899 O O . ILE A 1 112 ? -8.867 22.188 5.059 1 98.75 112 ILE A O 1
ATOM 903 N N . SER A 1 113 ? -10.461 20.969 4.078 1 98.69 113 SER A N 1
ATOM 904 C CA . SER A 1 113 ? -11.469 21.859 4.633 1 98.69 113 SER A CA 1
ATOM 905 C C . SER A 1 113 ? -12.75 21.109 4.973 1 98.69 113 SER A C 1
ATOM 907 O O . SER A 1 113 ? -13.008 20.031 4.426 1 98.69 113 SER A O 1
ATOM 909 N N . LEU A 1 114 ? -13.445 21.672 5.824 1 98.44 114 LEU A N 1
ATOM 910 C CA . LEU A 1 114 ? -14.766 21.203 6.227 1 98.44 114 LEU A CA 1
ATOM 911 C C . LEU A 1 114 ? -15.852 22.172 5.77 1 98.44 114 LEU A C 1
ATOM 913 O O . LEU A 1 114 ? -15.586 23.359 5.566 1 98.44 114 LEU A O 1
ATOM 917 N N . ASP A 1 115 ? -17 21.5 5.629 1 97.31 115 ASP A N 1
ATOM 918 C CA . ASP A 1 115 ? -18.141 22.344 5.328 1 97.31 115 ASP A CA 1
ATOM 919 C C . ASP A 1 115 ? -18.547 23.172 6.551 1 97.31 115 ASP A C 1
ATOM 921 O O . ASP A 1 115 ? -18.484 22.688 7.68 1 97.31 115 ASP A O 1
ATOM 925 N N . ASP A 1 116 ? -19 24.312 6.363 1 94.31 116 ASP A N 1
ATOM 926 C CA . ASP A 1 116 ? -19.656 25.156 7.355 1 94.31 116 ASP A CA 1
ATOM 927 C C . ASP A 1 116 ? -20.969 25.719 6.812 1 94.31 116 ASP A C 1
ATOM 929 O O . ASP A 1 116 ? -20.953 26.578 5.922 1 94.31 116 ASP A O 1
ATOM 933 N N . PRO A 1 117 ? -22.047 25.375 7.328 1 96.12 117 PRO A N 1
ATOM 934 C CA . PRO A 1 117 ? -22.266 24.422 8.422 1 96.12 117 PRO A CA 1
ATOM 935 C C . PRO A 1 117 ? -21.828 23 8.062 1 96.12 117 PRO A C 1
ATOM 937 O O . PRO A 1 117 ? -21.781 22.656 6.883 1 96.12 117 PRO A O 1
ATOM 940 N N . PRO A 1 118 ? -21.594 22.188 9.141 1 95.75 118 PRO A N 1
ATOM 941 C CA . PRO A 1 118 ? -21.078 20.844 8.906 1 95.75 118 PRO A CA 1
ATOM 942 C C . PRO A 1 118 ? -22.062 19.953 8.148 1 95.75 118 PRO A C 1
ATOM 944 O O . PRO A 1 118 ? -23.25 19.922 8.492 1 95.75 118 PRO A O 1
ATOM 947 N N . THR A 1 119 ? -21.641 19.25 7.129 1 97.25 119 THR A N 1
ATOM 948 C CA . THR A 1 119 ? -22.438 18.312 6.352 1 97.25 119 THR A CA 1
ATOM 949 C C . THR A 1 119 ? -21.953 16.875 6.574 1 97.25 119 THR A C 1
ATOM 951 O O . THR A 1 119 ? -22.562 15.922 6.074 1 97.25 119 THR A O 1
ATOM 954 N N . GLY A 1 120 ? -20.875 16.75 7.289 1 96.5 120 GLY A N 1
ATOM 955 C CA . GLY A 1 120 ? -20.281 15.43 7.469 1 96.5 120 GLY A CA 1
ATOM 956 C C . GLY A 1 120 ? -19.266 15.086 6.395 1 96.5 120 GLY A C 1
ATOM 957 O O . GLY A 1 120 ? -18.844 13.938 6.277 1 96.5 120 GLY A O 1
ATOM 958 N N . LYS A 1 121 ? -18.906 16.141 5.609 1 97.94 121 LYS A N 1
ATOM 959 C CA . LYS A 1 121 ? -17.969 15.922 4.52 1 97.94 121 LYS A CA 1
ATOM 960 C C . LYS A 1 121 ? -16.641 16.656 4.777 1 97.94 121 LYS A C 1
ATOM 962 O O . LYS A 1 121 ? -16.625 17.688 5.445 1 97.94 121 LYS A O 1
ATOM 967 N N . ILE A 1 122 ? -15.633 16.109 4.285 1 98.25 122 ILE A N 1
ATOM 968 C CA . ILE A 1 122 ? -14.297 16.703 4.328 1 98.25 122 ILE A CA 1
ATOM 969 C C . ILE A 1 122 ? -13.727 16.797 2.916 1 98.25 122 ILE A C 1
ATOM 971 O O . ILE A 1 122 ? -13.875 15.875 2.113 1 98.25 122 ILE A O 1
ATOM 975 N N . HIS A 1 123 ? -13.148 17.891 2.553 1 98.69 123 HIS A N 1
ATOM 976 C CA . HIS A 1 123 ? -12.664 18.172 1.207 1 98.69 123 HIS A CA 1
ATOM 977 C C . HIS A 1 123 ? -11.141 18.297 1.18 1 98.69 123 HIS A C 1
ATOM 979 O O . HIS A 1 123 ? -10.555 18.969 2.029 1 98.69 123 HIS A O 1
ATOM 985 N N . PHE A 1 124 ? -10.578 17.672 0.203 1 98.5 124 PHE A N 1
ATOM 986 C CA . PHE A 1 124 ? -9.133 17.703 -0.009 1 98.5 124 PHE A CA 1
ATOM 987 C C . PHE A 1 124 ? -8.805 18.344 -1.355 1 98.5 124 PHE A C 1
ATOM 989 O O . PHE A 1 124 ? -9.438 18.031 -2.367 1 98.5 124 PHE A O 1
ATOM 996 N N . LYS A 1 125 ? -7.891 19.219 -1.309 1 98.31 125 LYS A N 1
ATOM 997 C CA . LYS A 1 125 ? -7.43 19.844 -2.543 1 98.31 125 LYS A CA 1
ATOM 998 C C . LYS A 1 125 ? -5.941 19.594 -2.768 1 98.31 125 LYS A C 1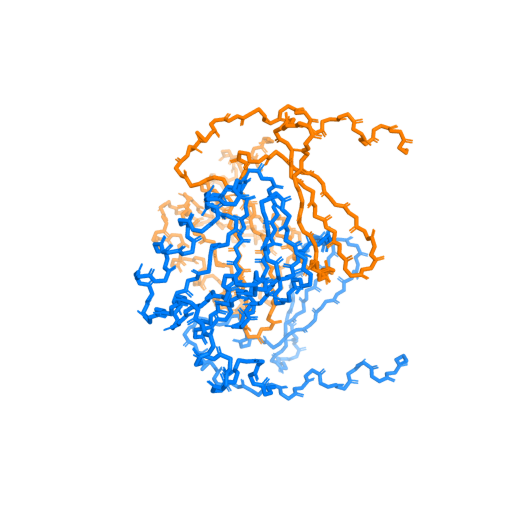
ATOM 1000 O O . LYS A 1 125 ? -5.145 19.656 -1.83 1 98.31 125 LYS A O 1
ATOM 1005 N N . SER A 1 126 ? -5.602 19.297 -3.98 1 97.88 126 SER A N 1
ATOM 1006 C CA . SER A 1 126 ? -4.211 19.062 -4.352 1 97.88 126 SER A CA 1
ATOM 1007 C C . SER A 1 126 ? -3.562 20.312 -4.918 1 97.88 126 SER A C 1
ATOM 1009 O O . SER A 1 126 ? -4.25 21.297 -5.207 1 97.88 126 SER A O 1
ATOM 1011 N N . THR A 1 127 ? -2.271 20.234 -5.031 1 96.5 127 THR A N 1
ATOM 1012 C CA . THR A 1 127 ? -1.512 21.344 -5.59 1 96.5 127 THR A CA 1
ATOM 1013 C C . THR A 1 127 ? -1.828 21.531 -7.07 1 96.5 127 THR A C 1
ATOM 1015 O O . THR A 1 127 ? -1.56 22.578 -7.645 1 96.5 127 THR A O 1
ATOM 1018 N N . THR A 1 128 ? -2.449 20.5 -7.75 1 94.38 128 THR A N 1
ATOM 1019 C CA . THR A 1 128 ? -2.828 20.609 -9.156 1 94.38 128 THR A CA 1
ATOM 1020 C C . THR A 1 128 ? -4.223 21.203 -9.297 1 94.38 128 THR A C 1
ATOM 1022 O O . THR A 1 128 ? -4.699 21.438 -10.406 1 94.38 128 THR A O 1
ATOM 1025 N N . GLY A 1 129 ? -4.883 21.422 -8.234 1 94 129 GLY A N 1
ATOM 1026 C CA . GLY A 1 129 ? -6.227 21.969 -8.258 1 94 129 GLY A CA 1
ATOM 1027 C C . GLY A 1 129 ? -7.309 20.906 -8.195 1 94 129 GLY A C 1
ATOM 1028 O O . GLY A 1 129 ? -8.492 21.234 -8.078 1 94 129 GLY A O 1
ATOM 1029 N N . LEU A 1 130 ? -6.941 19.594 -8.305 1 94.88 130 LEU A N 1
ATOM 1030 C CA . LEU A 1 130 ? -7.898 18.5 -8.164 1 94.88 130 LEU A CA 1
ATOM 1031 C C . LEU A 1 130 ? -8.391 18.391 -6.723 1 94.88 130 LEU A C 1
ATOM 1033 O O . LEU A 1 130 ? -7.625 18.609 -5.781 1 94.88 130 LEU A O 1
ATOM 1037 N N . SER A 1 131 ? -9.688 18.141 -6.625 1 96.88 131 SER A N 1
ATOM 1038 C CA . SER A 1 131 ? -10.273 18.016 -5.293 1 96.88 131 SER A CA 1
ATOM 1039 C C . SER A 1 131 ? -10.984 16.688 -5.117 1 96.88 131 SER A C 1
ATOM 1041 O O . SER A 1 131 ? -11.414 16.078 -6.098 1 96.88 131 SER A O 1
ATOM 1043 N N . ARG A 1 132 ? -10.992 16.203 -3.889 1 96.88 132 ARG A N 1
ATOM 1044 C CA . ARG A 1 132 ? -11.75 15.016 -3.475 1 96.88 132 ARG A CA 1
ATOM 1045 C C . ARG A 1 132 ? -12.547 15.297 -2.205 1 96.88 132 ARG A C 1
ATOM 1047 O O . ARG A 1 132 ? -12.117 16.078 -1.355 1 96.88 132 ARG A O 1
ATOM 1054 N N . THR A 1 133 ? -13.656 14.625 -2.115 1 98.06 133 THR A N 1
ATOM 1055 C CA . THR A 1 133 ? -14.516 14.75 -0.947 1 98.06 133 THR A CA 1
ATOM 1056 C C . THR A 1 133 ? -14.852 13.375 -0.374 1 98.06 133 THR A C 1
ATOM 1058 O O . THR A 1 133 ? -15.133 12.438 -1.122 1 98.06 133 THR A O 1
ATOM 1061 N N . PHE A 1 134 ? -14.82 13.266 0.925 1 97.56 134 PHE A N 1
ATOM 1062 C CA . PHE A 1 134 ? -15.102 12.016 1.607 1 97.56 134 PHE A CA 1
ATOM 1063 C C . PHE A 1 134 ? -15.938 12.258 2.859 1 97.56 134 PHE A C 1
ATOM 1065 O O . PHE A 1 134 ? -16.047 13.391 3.332 1 97.56 134 PHE A O 1
ATOM 1072 N N . PRO A 1 135 ? -16.562 11.227 3.414 1 97.38 135 PRO A N 1
ATOM 1073 C CA . PRO A 1 135 ? -17.172 11.367 4.742 1 97.38 135 PRO A CA 1
ATOM 1074 C C . PRO A 1 135 ? -16.141 11.586 5.84 1 97.38 135 PRO A C 1
ATOM 1076 O O . PRO A 1 135 ? -15.086 10.938 5.848 1 97.38 135 PRO A O 1
ATOM 1079 N N . THR A 1 136 ? -16.406 12.453 6.797 1 96.75 136 THR A N 1
ATOM 1080 C CA . THR A 1 136 ? -15.492 12.727 7.906 1 96.75 136 THR A CA 1
ATOM 1081 C C . THR A 1 136 ? -15.281 11.469 8.75 1 96.75 136 THR A C 1
ATOM 1083 O O . THR A 1 136 ? -14.203 11.266 9.312 1 96.75 136 THR A O 1
ATOM 1086 N N . SER A 1 137 ? -16.266 10.641 8.797 1 94.94 137 SER A N 1
ATOM 1087 C CA . SER A 1 137 ? -16.234 9.438 9.625 1 94.94 137 SER A CA 1
ATOM 1088 C C . SER A 1 137 ? -15.133 8.492 9.18 1 94.94 137 SER A C 1
ATOM 1090 O O . SER A 1 137 ? -14.617 7.707 9.984 1 94.94 137 SER A O 1
ATOM 1092 N N . ALA A 1 138 ? -14.766 8.578 7.906 1 95.19 138 ALA A N 1
ATOM 1093 C CA . ALA A 1 138 ? -13.727 7.695 7.379 1 95.19 138 ALA A CA 1
ATOM 1094 C C . ALA A 1 138 ? -12.375 8.008 8.016 1 95.19 138 ALA A C 1
ATOM 1096 O O . ALA A 1 138 ? -11.445 7.203 7.922 1 95.19 138 ALA A O 1
ATOM 1097 N N . PHE A 1 139 ? -12.195 9.125 8.695 1 96.19 139 PHE A N 1
ATOM 1098 C CA . PHE A 1 139 ? -10.922 9.578 9.25 1 96.19 139 PHE A CA 1
ATOM 1099 C C . PHE A 1 139 ? -10.977 9.625 10.773 1 96.19 139 PHE A C 1
ATOM 1101 O O . PHE A 1 139 ? -10.102 10.219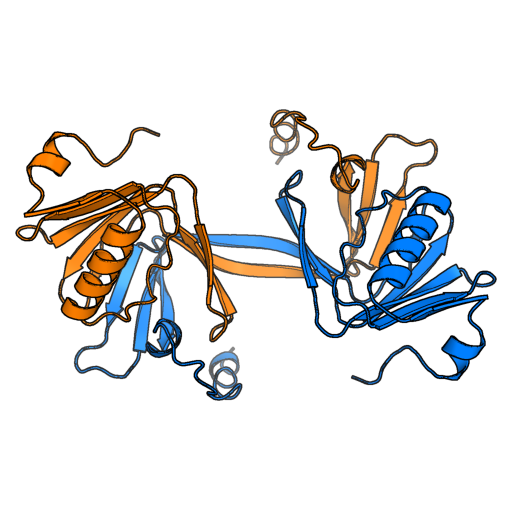 11.414 1 96.19 139 PHE A O 1
ATOM 1108 N N . GLU A 1 140 ? -11.992 9.109 11.367 1 92.5 140 GLU A N 1
ATOM 1109 C CA . GLU A 1 140 ? -12.117 9.047 12.82 1 92.5 140 GLU A CA 1
ATOM 1110 C C . GLU A 1 140 ? -11.516 7.754 13.367 1 92.5 140 GLU A C 1
ATOM 1112 O O . GLU A 1 140 ? -11.625 6.699 12.742 1 92.5 140 GLU A O 1
ATOM 1117 N N . LEU A 1 141 ? -10.781 7.867 14.555 1 83.25 141 LEU A N 1
ATOM 1118 C CA . LEU A 1 141 ? -10.242 6.699 15.234 1 83.25 141 LEU A CA 1
ATOM 1119 C C . LEU A 1 141 ? -11.352 5.887 15.891 1 83.25 141 LEU A C 1
ATOM 1121 O O . LEU A 1 141 ? -12.305 6.453 16.438 1 83.25 141 LEU A O 1
ATOM 1125 N N . GLY A 1 142 ? -11.328 4.555 16.031 1 64.5 142 GLY A N 1
ATOM 1126 C CA . GLY A 1 142 ? -12.258 3.684 16.734 1 64.5 142 GLY A CA 1
ATOM 1127 C C . GLY A 1 142 ? -13.312 3.074 15.836 1 64.5 142 GLY A C 1
ATOM 1128 O O . GLY A 1 142 ? -13.797 1.975 16.094 1 64.5 142 GLY A O 1
ATOM 1129 N N . GLU A 1 143 ? -14.203 3.947 15.188 1 48.44 143 GLU A N 1
ATOM 1130 C CA . GLU A 1 143 ? -15.5 3.475 14.711 1 48.44 143 GLU A CA 1
ATOM 1131 C C . GLU A 1 143 ? -15.336 2.494 13.555 1 48.44 143 GLU A C 1
ATOM 1133 O O . GLU A 1 143 ? -14.805 2.85 12.5 1 48.44 143 GLU A O 1
ATOM 1138 N N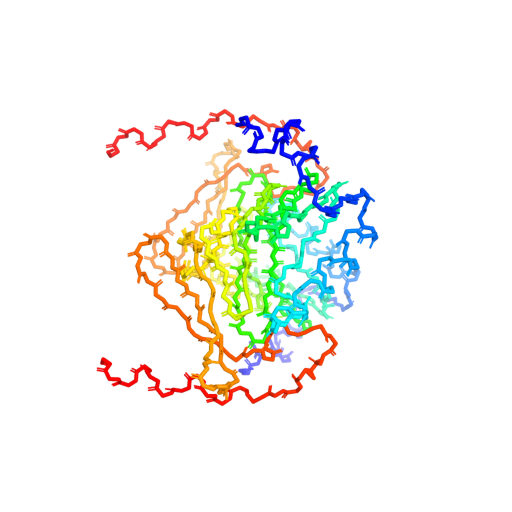 . GLU A 1 144 ? -14.852 1.364 13.867 1 45.66 144 GLU A N 1
ATOM 1139 C CA . GLU A 1 144 ? -15.211 0.38 12.852 1 45.66 144 GLU A CA 1
ATOM 1140 C C . GLU A 1 144 ? -16.547 0.73 12.195 1 45.66 144 GLU A C 1
ATOM 1142 O O . GLU A 1 144 ? -17.594 0.624 12.82 1 45.66 144 GLU A O 1
ATOM 1147 N N . ASN A 1 145 ? -16.609 1.786 11.758 1 41.19 145 ASN A N 1
ATOM 1148 C CA . ASN A 1 145 ? -17.906 2.053 11.164 1 41.19 145 ASN A CA 1
ATOM 1149 C C . ASN A 1 145 ? -18.328 0.937 10.211 1 41.19 145 ASN A C 1
ATOM 1151 O O . ASN A 1 145 ? -17.625 0.627 9.258 1 41.19 145 ASN A O 1
ATOM 1155 N N . PRO A 1 146 ? -19.172 0.026 10.672 1 36.31 146 PRO A N 1
ATOM 1156 C CA . PRO A 1 146 ? -19.828 -0.899 9.75 1 36.31 146 PRO A CA 1
ATOM 1157 C C . PRO A 1 146 ? -20.281 -0.223 8.461 1 36.31 146 PRO A C 1
ATOM 1159 O O . PRO A 1 146 ? -21.094 -0.781 7.719 1 36.31 146 PRO A O 1
ATOM 1162 N N . GLN A 1 147 ? -20.188 1.058 8.344 1 34.53 147 GLN A N 1
ATOM 1163 C CA . GLN A 1 147 ? -21.125 1.471 7.305 1 34.53 147 GLN A CA 1
ATOM 1164 C C . GLN A 1 147 ? -20.828 0.769 5.984 1 34.53 147 GLN A C 1
ATOM 1166 O O . GLN A 1 147 ? -19.703 0.293 5.762 1 34.53 147 GLN A O 1
ATOM 1171 N N . LYS A 1 148 ? -21.797 1.167 4.797 1 33.91 148 LYS A N 1
ATOM 1172 C CA . LYS A 1 148 ? -22.469 0.781 3.557 1 33.91 148 LYS A CA 1
ATOM 1173 C C . LYS A 1 148 ? -21.5 0.837 2.373 1 33.91 148 LYS A C 1
ATOM 1175 O O . LYS A 1 148 ? -20.906 1.879 2.104 1 33.91 148 LYS A O 1
ATOM 1180 N N . GLU A 1 149 ? -20.922 -0.172 1.761 1 32.88 149 GLU A N 1
ATOM 1181 C CA . GLU A 1 149 ? -20.578 -0.415 0.363 1 32.88 149 GLU A CA 1
ATOM 1182 C C . GLU A 1 149 ? -21.375 0.508 -0.566 1 32.88 149 GLU A C 1
ATOM 1184 O O . GLU A 1 149 ? -21.281 0.38 -1.79 1 32.88 149 GLU A O 1
ATOM 1189 N N . GLU A 1 150 ? -22.516 1.189 -0.213 1 31.16 150 GLU A N 1
ATOM 1190 C CA . GLU A 1 150 ? -23.516 1.574 -1.21 1 31.16 150 GLU A CA 1
ATOM 1191 C C . GLU A 1 150 ? -23.047 2.785 -2.014 1 31.16 150 GLU A C 1
ATOM 1193 O O . GLU A 1 150 ? -23.516 3.008 -3.135 1 31.16 150 GLU A O 1
ATOM 1198 N N . GLU A 1 151 ? -22.531 3.852 -1.439 1 34.38 151 GLU A N 1
ATOM 1199 C CA . GLU A 1 151 ? -22.781 5.09 -2.172 1 34.38 151 GLU A CA 1
ATOM 1200 C C . GLU A 1 151 ? -21.75 5.285 -3.287 1 34.38 151 GLU A C 1
ATOM 1202 O O . GLU A 1 151 ? -21.703 6.352 -3.906 1 34.38 151 GLU A O 1
ATOM 1207 N N . GLU A 1 152 ? -20.734 4.562 -3.412 1 32.88 152 GLU A N 1
ATOM 1208 C CA . GLU A 1 152 ? -19.938 5.031 -4.543 1 32.88 152 GLU A CA 1
ATOM 1209 C C . GLU A 1 152 ? -20.594 4.672 -5.871 1 32.88 152 GLU A C 1
ATOM 1211 O O . GLU A 1 152 ? -19.906 4.465 -6.875 1 32.88 152 GLU A O 1
ATOM 1216 N N . GLU A 1 153 ? -21.953 4.191 -5.98 1 29.97 153 GLU A N 1
ATOM 1217 C CA . GLU A 1 153 ? -22.547 3.939 -7.293 1 29.97 153 GLU A CA 1
ATOM 1218 C C . GLU A 1 153 ? -22.594 5.215 -8.133 1 29.97 153 GLU A C 1
ATOM 1220 O O . GLU A 1 153 ? -22.656 5.156 -9.359 1 29.97 153 GLU A O 1
ATOM 1225 N N . LYS A 1 154 ? -23.156 6.406 -7.621 1 33.16 154 LYS A N 1
ATOM 1226 C CA . LYS A 1 154 ? -23.828 7.277 -8.578 1 33.16 154 LYS A CA 1
ATOM 1227 C C . LYS A 1 154 ? -22.828 8.039 -9.438 1 33.16 154 LYS A C 1
ATOM 1229 O O . LYS A 1 154 ? -23.172 8.562 -10.5 1 33.16 154 LYS A O 1
ATOM 1234 N N . ASP A 1 155 ? -21.781 8.727 -9.008 1 31.59 155 ASP A N 1
ATOM 1235 C CA . ASP A 1 155 ? -21.328 9.742 -9.945 1 31.59 155 ASP A CA 1
ATOM 1236 C C . ASP A 1 155 ? -20.516 9.117 -11.078 1 31.59 155 ASP A C 1
ATOM 1238 O O . ASP A 1 155 ? -19.828 9.828 -11.82 1 31.59 155 ASP A O 1
ATOM 1242 N N . LYS A 1 156 ? -20.328 7.836 -11.219 1 29.92 156 LYS A N 1
ATOM 1243 C CA . LYS A 1 156 ? -19.781 7.465 -12.516 1 29.92 156 LYS A CA 1
ATOM 1244 C C . LYS A 1 156 ? -20.812 7.633 -13.625 1 29.92 156 LYS A C 1
ATOM 1246 O O . LYS A 1 156 ? -20.547 7.285 -14.781 1 29.92 156 LYS A O 1
ATOM 1251 N N . ALA A 1 157 ? -22.172 7.73 -13.43 1 31.47 157 ALA A N 1
ATOM 1252 C CA . ALA A 1 157 ? -23.031 7.672 -14.609 1 31.47 157 ALA A CA 1
ATOM 1253 C C . ALA A 1 157 ? -22.828 8.891 -15.508 1 31.47 157 ALA A C 1
ATOM 1255 O O . ALA A 1 157 ? -23.391 8.977 -16.594 1 31.47 157 ALA A O 1
ATOM 1256 N N . GLU A 1 158 ? -22.438 10.086 -15.078 1 26.58 158 GLU A N 1
ATO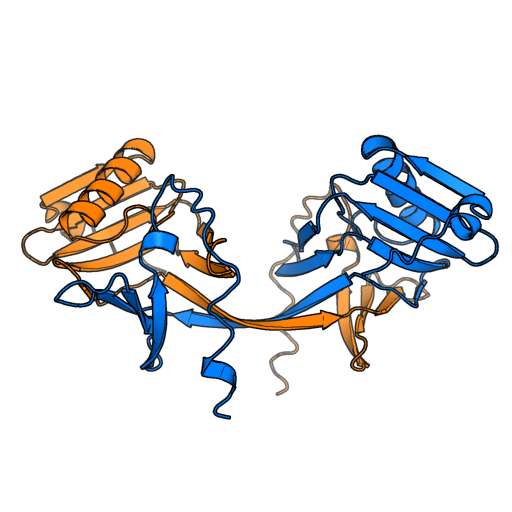M 1257 C CA . GLU A 1 158 ? -22.609 11.086 -16.125 1 26.58 158 GLU A CA 1
ATOM 1258 C C . GLU A 1 158 ? -21.438 11.055 -17.109 1 26.58 158 GLU A C 1
ATOM 1260 O O . GLU A 1 158 ? -21.438 11.773 -18.109 1 26.58 158 GLU A O 1
ATOM 1265 N N . VAL A 1 159 ? -20.297 10.266 -16.984 1 23.42 159 VAL A N 1
ATOM 1266 C CA . VAL A 1 159 ? -19.734 10.258 -18.328 1 23.42 159 VAL A CA 1
ATOM 1267 C C . VAL A 1 159 ? -20.281 9.07 -19.125 1 23.42 159 VAL A C 1
ATOM 1269 O O . VAL A 1 159 ? -20.484 7.988 -18.562 1 23.42 159 VAL A O 1
ATOM 1272 N N . MET B 1 1 ? 16.938 16.875 2.137 1 53.44 1 MET B N 1
ATOM 1273 C CA . MET B 1 1 ? 16.453 18.25 2.053 1 53.44 1 MET B CA 1
ATOM 1274 C C . MET B 1 1 ? 16.484 18.922 3.422 1 53.44 1 MET B C 1
ATOM 1276 O O . MET B 1 1 ? 16.438 18.25 4.453 1 53.44 1 MET B O 1
ATOM 1280 N N . SER B 1 2 ? 16.891 20.094 3.414 1 72.88 2 SER B N 1
ATOM 1281 C CA . SER B 1 2 ? 17 20.812 4.684 1 72.88 2 SER B CA 1
ATOM 1282 C C . SER B 1 2 ? 15.648 20.875 5.395 1 72.88 2 SER B C 1
ATOM 1284 O O . SER B 1 2 ? 14.602 20.953 4.75 1 72.88 2 SER B O 1
ATOM 1286 N N . SER B 1 3 ? 15.594 20.531 6.68 1 84.56 3 SER B N 1
ATOM 1287 C CA . SER B 1 3 ? 14.383 20.547 7.496 1 84.56 3 SER B CA 1
ATOM 1288 C C . SER B 1 3 ? 13.688 21.906 7.422 1 84.56 3 SER B C 1
ATOM 1290 O O . SER B 1 3 ? 14.344 22.953 7.414 1 84.56 3 SER B O 1
ATOM 1292 N N . LEU B 1 4 ? 12.43 21.953 7.211 1 86.19 4 LEU B N 1
ATOM 1293 C CA . LEU B 1 4 ? 11.625 23.172 7.23 1 86.19 4 LEU B CA 1
ATOM 1294 C C . LEU B 1 4 ? 11.484 23.703 8.648 1 86.19 4 LEU B C 1
ATOM 1296 O O . LEU B 1 4 ? 11.109 24.859 8.844 1 86.19 4 LEU B O 1
ATOM 1300 N N . ILE B 1 5 ? 11.852 22.859 9.609 1 92.69 5 ILE B N 1
ATOM 1301 C CA . ILE B 1 5 ? 11.68 23.25 11 1 92.69 5 ILE B CA 1
ATOM 1302 C C . ILE B 1 5 ? 13.008 23.734 11.57 1 92.69 5 ILE B C 1
ATOM 1304 O O . ILE B 1 5 ? 13.867 22.906 11.922 1 92.69 5 ILE B O 1
ATOM 1308 N N . THR B 1 6 ? 13.055 25.031 11.734 1 91.44 6 THR B N 1
ATOM 1309 C CA . THR B 1 6 ? 14.289 25.641 12.227 1 91.44 6 THR B CA 1
ATOM 1310 C C . THR B 1 6 ? 14.234 25.812 13.742 1 91.44 6 THR B C 1
ATOM 1312 O O . THR B 1 6 ? 13.18 25.641 14.359 1 91.44 6 THR B O 1
ATOM 1315 N N . LYS B 1 7 ? 15.414 26.172 14.266 1 92.69 7 LYS B N 1
ATOM 1316 C CA . LYS B 1 7 ? 15.484 26.469 15.695 1 92.69 7 LYS B CA 1
ATOM 1317 C C . LYS B 1 7 ? 14.555 27.625 16.062 1 92.69 7 LYS B C 1
ATOM 1319 O O . LYS B 1 7 ? 13.914 27.609 17.109 1 92.69 7 LYS B O 1
ATOM 1324 N N . GLU B 1 8 ? 14.547 28.594 15.219 1 91.94 8 GLU B N 1
ATOM 1325 C CA . GLU B 1 8 ? 13.711 29.766 15.438 1 91.94 8 GLU B CA 1
ATOM 1326 C C . GLU B 1 8 ? 12.227 29.391 15.484 1 91.94 8 GLU B C 1
ATOM 1328 O O . GLU B 1 8 ? 11.469 29.938 16.297 1 91.94 8 GLU B O 1
ATOM 1333 N N . ILE B 1 9 ? 11.859 28.5 14.664 1 92.06 9 ILE B N 1
ATOM 1334 C CA . ILE B 1 9 ? 10.469 28.047 14.633 1 92.06 9 ILE B CA 1
ATOM 1335 C C . ILE B 1 9 ? 10.141 27.297 15.922 1 92.06 9 ILE B C 1
ATOM 1337 O O . ILE B 1 9 ? 9.094 27.531 16.531 1 92.06 9 ILE B O 1
ATOM 1341 N N . ARG B 1 10 ? 11.023 26.516 16.328 1 94.81 10 ARG B N 1
ATOM 1342 C CA . ARG B 1 10 ? 10.828 25.766 17.562 1 94.81 10 ARG B CA 1
ATOM 1343 C C . ARG B 1 10 ? 10.672 26.719 18.75 1 94.81 10 ARG B C 1
ATOM 1345 O O . ARG B 1 10 ? 9.812 26.516 19.609 1 94.81 10 ARG B O 1
ATOM 1352 N N . GLU B 1 11 ? 11.461 27.688 18.703 1 94.38 11 GLU B N 1
ATOM 1353 C CA . GLU B 1 11 ? 11.453 28.656 19.797 1 94.38 11 GLU B CA 1
ATOM 1354 C C . GLU B 1 11 ? 10.18 29.484 19.797 1 94.38 11 GLU B C 1
ATOM 1356 O O . GLU B 1 11 ? 9.766 30 20.844 1 94.38 11 GLU B O 1
ATOM 1361 N N . SER B 1 12 ? 9.594 29.609 18.672 1 93.56 12 SER B N 1
ATOM 1362 C CA . SER B 1 12 ? 8.391 30.438 18.547 1 93.56 12 SER B CA 1
ATOM 1363 C C . SER B 1 12 ? 7.141 29.625 18.859 1 93.56 12 SER B C 1
ATOM 1365 O O . SER B 1 12 ? 6.043 30.172 18.953 1 93.56 12 SER B O 1
ATOM 1367 N N . ALA B 1 13 ? 7.293 28.344 19.109 1 97 13 ALA B N 1
ATOM 1368 C CA . ALA B 1 13 ? 6.156 27.453 19.297 1 97 13 ALA B CA 1
ATOM 1369 C C . ALA B 1 13 ? 5.43 27.75 20.609 1 97 13 ALA B C 1
ATOM 1371 O O . ALA B 1 13 ? 6.062 27.938 21.641 1 97 13 ALA B O 1
ATOM 1372 N N . THR B 1 14 ? 4.109 27.906 20.5 1 97.88 14 THR B N 1
ATOM 1373 C CA . THR B 1 14 ? 3.279 27.984 21.703 1 97.88 14 THR B CA 1
ATOM 1374 C C . THR B 1 14 ? 3.248 26.625 22.422 1 97.88 14 THR B C 1
ATOM 1376 O O . THR B 1 14 ? 3.248 26.578 23.656 1 97.88 14 THR B O 1
ATOM 1379 N N . GLU B 1 15 ? 3.146 25.562 21.641 1 97.75 15 GLU B N 1
ATOM 1380 C CA . GLU B 1 15 ? 3.223 24.188 22.141 1 97.75 15 GLU B CA 1
ATOM 1381 C C . GLU B 1 15 ? 4.293 23.406 21.391 1 97.75 15 GLU B C 1
ATOM 1383 O O . GLU B 1 15 ? 4.414 23.5 20.172 1 97.75 15 GLU B O 1
ATOM 1388 N N . PHE B 1 16 ? 5.102 22.672 22.156 1 98.12 16 PHE B N 1
ATOM 1389 C CA . PHE B 1 16 ? 6.164 21.844 21.594 1 98.12 16 PHE B CA 1
ATOM 1390 C C . PHE B 1 16 ? 6.328 20.547 22.406 1 98.12 16 PHE B C 1
ATOM 1392 O O . PHE B 1 16 ? 6.426 20.594 23.641 1 98.12 16 PHE B O 1
ATOM 1399 N N . TYR B 1 17 ? 6.305 19.5 21.734 1 98.19 17 TYR B N 1
ATOM 1400 C CA . TYR B 1 17 ? 6.387 18.203 22.406 1 98.19 17 TYR B CA 1
ATOM 1401 C C . TYR B 1 17 ? 7.355 17.266 21.703 1 98.19 17 TYR B C 1
ATOM 1403 O O . TYR B 1 17 ? 7.539 17.375 20.484 1 98.19 17 TYR B O 1
ATOM 1411 N N . GLU B 1 18 ? 7.926 16.422 22.438 1 97.56 18 GLU B N 1
ATOM 1412 C CA . GLU B 1 18 ? 8.828 15.406 21.906 1 97.56 18 GLU B CA 1
ATOM 1413 C C . GLU B 1 18 ? 8.344 14 22.25 1 97.56 18 GLU B C 1
ATOM 1415 O O . GLU B 1 18 ? 7.707 13.797 23.297 1 97.56 18 GLU B O 1
ATOM 1420 N N . GLY B 1 19 ? 8.727 13.102 21.406 1 97.38 19 GLY B N 1
ATOM 1421 C CA . GLY B 1 19 ? 8.375 11.711 21.641 1 97.38 19 GLY B CA 1
ATOM 1422 C C . GLY B 1 19 ? 7.066 11.305 21 1 97.38 19 GLY B C 1
ATOM 1423 O O . GLY B 1 19 ? 6.129 12.102 20.922 1 97.38 19 GLY B O 1
ATOM 1424 N N . ASP B 1 20 ? 6.93 10.125 20.609 1 97.06 20 ASP B N 1
ATOM 1425 C CA . ASP B 1 20 ? 5.812 9.617 19.812 1 97.06 20 ASP B CA 1
ATOM 1426 C C . ASP B 1 20 ? 4.508 9.695 20.609 1 97.06 20 ASP B C 1
ATOM 1428 O O . ASP B 1 20 ? 3.504 10.203 20.094 1 97.06 20 ASP B O 1
ATOM 1432 N N . GLU B 1 21 ? 4.52 9.148 21.828 1 96.5 21 GLU B N 1
ATOM 1433 C CA . GLU B 1 21 ? 3.299 9.07 22.625 1 96.5 21 GLU B CA 1
ATOM 1434 C C . GLU B 1 21 ? 2.678 10.445 22.828 1 96.5 21 GLU B C 1
ATOM 1436 O O . GLU B 1 21 ? 1.489 10.641 22.562 1 96.5 21 GLU B O 1
ATOM 1441 N N . LYS B 1 22 ? 3.43 11.391 23.281 1 97.38 22 LYS B N 1
ATOM 1442 C CA . LYS B 1 22 ? 2.936 12.734 23.547 1 97.38 22 LYS B CA 1
ATOM 1443 C C . LYS B 1 22 ? 2.518 13.43 22.25 1 97.38 22 LYS B C 1
ATOM 1445 O O . LYS B 1 22 ? 1.494 14.117 22.203 1 97.38 22 LYS B O 1
ATOM 1450 N N . CYS B 1 23 ? 3.305 13.297 21.234 1 97.88 23 CYS B N 1
ATOM 1451 C CA . CYS B 1 23 ? 2.977 13.922 19.969 1 97.88 23 CYS B CA 1
ATOM 1452 C C . CYS B 1 23 ? 1.668 13.375 19.406 1 97.88 23 CYS B C 1
ATOM 1454 O O . CYS B 1 23 ? 0.859 14.125 18.859 1 97.88 23 CYS B O 1
ATOM 1456 N N . GLN B 1 24 ? 1.452 12.102 19.578 1 96.62 24 GLN B N 1
ATOM 1457 C CA . GLN B 1 24 ? 0.194 11.516 19.125 1 96.62 24 GLN B CA 1
ATOM 1458 C C . GLN B 1 24 ? -0.991 12.117 19.875 1 96.62 24 GLN B C 1
ATOM 1460 O O . GLN B 1 24 ? -1.984 12.508 19.266 1 96.62 24 GLN B O 1
ATOM 1465 N N . GLU B 1 25 ? -0.824 12.148 21.094 1 96.5 25 GLU B N 1
ATOM 1466 C CA . GLU B 1 25 ? -1.875 12.695 21.938 1 96.5 25 GLU B CA 1
ATOM 1467 C C . GLU B 1 25 ? -2.199 14.141 21.562 1 96.5 25 GLU B C 1
ATOM 1469 O O . GLU B 1 25 ? -3.361 14.477 21.328 1 96.5 25 GLU B O 1
ATOM 1474 N N . LYS B 1 26 ? -1.252 15 21.453 1 97.06 26 LYS B N 1
ATOM 1475 C CA . LYS B 1 26 ? -1.448 16.422 21.266 1 97.06 26 LYS B CA 1
ATOM 1476 C C . LYS B 1 26 ? -1.912 16.734 19.844 1 97.06 26 LYS B C 1
ATOM 1478 O O . LYS B 1 26 ? -2.688 17.656 19.625 1 97.06 26 LYS B O 1
ATOM 1483 N N . ALA B 1 27 ? -1.371 15.922 18.875 1 96.69 27 ALA B N 1
ATOM 1484 C CA . ALA B 1 27 ? -1.84 16.094 17.5 1 96.69 27 ALA B CA 1
ATOM 1485 C C . ALA B 1 27 ? -3.332 15.789 17.391 1 96.69 27 ALA B C 1
ATOM 1487 O O . ALA B 1 27 ? -4.082 16.562 16.781 1 96.69 27 ALA B O 1
ATOM 1488 N N . LYS B 1 28 ? -3.734 14.703 18 1 96.12 28 LYS B N 1
ATOM 1489 C CA . LYS B 1 28 ? -5.152 14.344 18 1 96.12 28 LYS B CA 1
ATOM 1490 C C . LYS B 1 28 ? -5.992 15.422 18.688 1 96.12 28 LYS B C 1
ATOM 1492 O O . LYS B 1 28 ? -7.074 15.773 18.203 1 96.12 28 LYS B O 1
ATOM 1497 N N . PHE B 1 29 ? -5.512 15.859 19.781 1 96.81 29 PHE B N 1
ATOM 1498 C CA . PHE B 1 29 ? -6.211 16.906 20.516 1 96.81 29 PHE B CA 1
ATOM 1499 C C . PHE B 1 29 ? -6.379 18.156 19.656 1 96.81 29 PHE B C 1
ATOM 1501 O O . PHE B 1 29 ? -7.469 18.734 19.594 1 96.81 29 PHE B O 1
ATOM 1508 N N . LEU B 1 30 ? -5.301 18.562 19.031 1 97.56 30 LEU B N 1
ATOM 1509 C CA . LEU B 1 30 ? -5.352 19.75 18.188 1 97.56 30 LEU B CA 1
ATOM 1510 C C . LEU B 1 30 ? -6.367 19.578 17.062 1 97.56 30 LEU B C 1
ATOM 1512 O O . LEU B 1 30 ? -7.156 20.5 16.781 1 97.56 30 LEU B O 1
ATOM 1516 N N . LEU B 1 31 ? -6.359 18.438 16.406 1 97.75 31 LEU B N 1
ATOM 1517 C CA . LEU B 1 31 ? -7.324 18.172 15.344 1 97.75 31 LEU B CA 1
ATOM 1518 C C . LEU B 1 31 ? -8.75 18.312 15.852 1 97.75 31 LEU B C 1
ATOM 1520 O O . LEU B 1 31 ? -9.586 18.953 15.203 1 97.75 31 LEU B O 1
ATOM 1524 N N . THR B 1 32 ? -8.953 17.766 17 1 96.75 32 THR B N 1
ATOM 1525 C CA . THR B 1 32 ? -10.289 17.844 17.578 1 96.75 32 THR B CA 1
ATOM 1526 C C . THR B 1 32 ? -10.672 19.281 17.859 1 96.75 32 THR B C 1
ATOM 1528 O O . THR B 1 32 ? -11.781 19.719 17.531 1 96.75 32 THR B O 1
ATOM 1531 N N . GLU B 1 33 ? -9.812 19.969 18.438 1 96.94 33 GLU B N 1
ATOM 1532 C CA . GLU B 1 33 ? -10.062 21.375 18.734 1 96.94 33 GLU B CA 1
ATOM 1533 C C . GLU B 1 33 ? -10.375 22.172 17.469 1 96.94 33 GLU B C 1
ATOM 1535 O O . GLU B 1 33 ? -11.172 23.109 17.5 1 96.94 33 GLU B O 1
ATOM 1540 N N . MET B 1 34 ? -9.758 21.766 16.438 1 97.5 34 MET B N 1
ATOM 1541 C CA . MET B 1 34 ? -9.93 22.484 15.172 1 97.5 34 MET B CA 1
ATOM 1542 C C . MET B 1 34 ? -11.055 21.859 14.344 1 97.5 34 MET B C 1
ATOM 1544 O O . MET B 1 34 ? -11.195 22.156 13.156 1 97.5 34 MET B O 1
ATOM 1548 N N . LYS B 1 35 ? -11.781 20.859 14.898 1 96.69 35 LYS B N 1
ATOM 1549 C CA . LYS B 1 35 ? -13.016 20.281 14.375 1 96.69 35 LYS B CA 1
ATOM 1550 C C . LYS B 1 35 ? -12.719 19.219 13.32 1 96.69 35 LYS B C 1
ATOM 1552 O O . LYS B 1 35 ? -13.586 18.859 12.523 1 96.69 35 LYS B O 1
ATOM 1557 N N . PHE B 1 36 ? -11.492 18.781 13.234 1 97.75 36 PHE B N 1
ATOM 1558 C CA . PHE B 1 36 ? -11.133 17.734 12.289 1 97.75 36 PHE B CA 1
ATOM 1559 C C . PHE B 1 36 ? -11.211 16.359 12.945 1 97.75 36 PHE B C 1
ATOM 1561 O O . PHE B 1 36 ? -11.094 16.25 14.172 1 97.75 36 PHE B O 1
ATOM 1568 N N . PRO B 1 37 ? -11.492 15.359 12.141 1 96.69 37 PRO B N 1
ATOM 1569 C CA . PRO B 1 37 ? -11.406 14.008 12.703 1 96.69 37 PRO B CA 1
ATOM 1570 C C . PRO B 1 37 ? -10.023 13.688 13.273 1 96.69 37 PRO B C 1
ATOM 1572 O O . PRO B 1 37 ? -9.008 14.031 12.656 1 96.69 37 PRO B O 1
ATOM 1575 N N . ASN B 1 38 ? -9.93 12.984 14.305 1 94.69 38 ASN B N 1
ATOM 1576 C CA . ASN B 1 38 ? -8.688 12.805 15.047 1 94.69 38 ASN B CA 1
ATOM 1577 C C . ASN B 1 38 ? -7.816 11.727 14.422 1 94.69 38 ASN B C 1
ATOM 1579 O O . ASN B 1 38 ? -6.676 11.516 14.852 1 94.69 38 ASN B O 1
ATOM 1583 N N . GLY B 1 39 ? -8.281 11.016 13.367 1 94.38 39 GLY B N 1
ATOM 1584 C CA . GLY B 1 39 ? -7.484 10.023 12.664 1 94.38 39 GLY B CA 1
ATOM 1585 C C . GLY B 1 39 ? -6.926 10.531 11.352 1 94.38 39 GLY B C 1
ATOM 1586 O O . GLY B 1 39 ? -6.34 9.766 10.578 1 94.38 39 GLY B O 1
ATOM 1587 N N . LEU B 1 40 ? -7.051 11.773 11.07 1 95 40 LEU B N 1
ATOM 1588 C CA . LEU B 1 40 ? -6.684 12.383 9.797 1 95 40 LEU B CA 1
ATOM 1589 C C . LEU B 1 40 ? -5.18 12.273 9.555 1 95 40 LEU B C 1
ATOM 1591 O O . LEU B 1 40 ? -4.738 12.172 8.406 1 95 40 LEU B O 1
ATOM 1595 N N . LEU B 1 41 ? -4.398 12.336 10.609 1 91 41 LEU B N 1
ATOM 1596 C CA . LEU B 1 41 ? -2.941 12.312 10.516 1 91 41 LEU B CA 1
ATOM 1597 C C . LEU B 1 41 ? -2.375 11.102 11.25 1 91 41 LEU B C 1
ATOM 1599 O O . LEU B 1 41 ? -1.763 11.242 12.305 1 91 41 LEU B O 1
ATOM 1603 N N . PRO B 1 42 ? -2.443 9.969 10.641 1 91.56 42 PRO B N 1
ATOM 1604 C CA . PRO B 1 42 ? -1.997 8.727 11.266 1 91.56 42 PRO B CA 1
ATOM 1605 C C . PRO B 1 42 ? -0.483 8.539 11.203 1 91.56 42 PRO B C 1
ATOM 1607 O O . PRO B 1 42 ? -0.003 7.496 10.75 1 91.56 42 PRO B O 1
ATOM 1610 N N . ILE B 1 43 ? 0.314 9.508 11.586 1 92.75 43 ILE B N 1
ATOM 1611 C CA . ILE B 1 43 ? 1.771 9.484 11.516 1 92.75 43 ILE B CA 1
ATOM 1612 C C . ILE B 1 43 ? 2.336 8.719 12.711 1 92.75 43 ILE B C 1
ATOM 1614 O O . ILE B 1 43 ? 1.91 8.93 13.844 1 92.75 43 ILE B O 1
ATOM 1618 N N . LYS B 1 44 ? 3.219 7.828 12.422 1 90.19 44 LYS B N 1
ATOM 1619 C CA . LYS B 1 44 ? 3.818 7 13.461 1 90.19 44 LYS B CA 1
ATOM 1620 C C . LYS B 1 44 ? 5.254 7.43 13.742 1 90.19 44 LYS B C 1
ATOM 1622 O O . LYS B 1 44 ? 5.852 8.18 12.961 1 90.19 44 LYS B O 1
ATOM 1627 N N . ASP B 1 45 ? 5.797 6.988 14.883 1 95.44 45 ASP B N 1
ATOM 1628 C CA . ASP B 1 45 ? 7.195 7.199 15.25 1 95.44 45 ASP B CA 1
ATOM 1629 C C . ASP B 1 45 ? 7.562 8.68 15.188 1 95.44 45 ASP B C 1
ATOM 1631 O O . ASP B 1 45 ? 8.586 9.039 14.594 1 95.44 45 ASP B O 1
ATOM 1635 N N . MET B 1 46 ? 6.789 9.461 15.703 1 96.81 46 MET B N 1
ATOM 1636 C CA . MET B 1 46 ? 7.055 10.898 15.68 1 96.81 46 MET B CA 1
ATOM 1637 C C . MET B 1 46 ? 8.172 11.258 16.656 1 96.81 46 MET B C 1
ATOM 1639 O O . MET B 1 46 ? 8.242 10.719 17.75 1 96.81 46 MET B O 1
ATOM 1643 N N . GLU B 1 47 ? 8.93 12.125 16.266 1 97.69 47 GLU B N 1
ATOM 1644 C CA . GLU B 1 47 ? 10.031 12.625 17.078 1 97.69 47 GLU B CA 1
ATOM 1645 C C . GLU B 1 47 ? 9.648 13.914 17.797 1 97.69 47 GLU B C 1
ATOM 1647 O O . GLU B 1 47 ? 10.047 14.133 18.938 1 97.69 47 GLU B O 1
ATOM 1652 N N . GLU B 1 48 ? 8.945 14.719 17.156 1 98.06 48 GLU B N 1
ATOM 1653 C CA . GLU B 1 48 ? 8.5 15.984 17.734 1 98.06 48 GLU B CA 1
ATOM 1654 C C . GLU B 1 48 ? 7.281 16.531 17 1 98.06 48 GLU B C 1
ATOM 1656 O O . GLU B 1 48 ? 6.977 16.094 15.883 1 98.06 48 GLU B O 1
ATOM 1661 N N . CYS B 1 49 ? 6.602 17.406 17.641 1 98.31 49 CYS B N 1
ATOM 1662 C CA . CYS B 1 49 ? 5.539 18.188 17.031 1 98.31 49 CYS B CA 1
ATOM 1663 C C . CYS B 1 49 ? 5.43 19.562 17.688 1 98.31 49 CYS B C 1
ATOM 1665 O O . CYS B 1 49 ? 5.895 19.75 18.812 1 98.31 49 CYS B O 1
ATOM 1667 N N . GLY B 1 50 ? 4.902 20.5 16.984 1 98.25 50 GLY B N 1
ATOM 1668 C CA . GLY B 1 50 ? 4.77 21.844 17.5 1 98.25 50 GLY B CA 1
ATOM 1669 C C . GLY B 1 50 ? 3.631 22.625 16.875 1 98.25 50 GLY B C 1
ATOM 1670 O O . GLY B 1 50 ? 3.1 22.219 15.836 1 98.25 50 GLY B O 1
ATOM 1671 N N . TYR B 1 51 ? 3.281 23.625 17.578 1 98.44 51 TYR B N 1
ATOM 1672 C CA . TYR B 1 51 ? 2.15 24.469 17.203 1 98.44 51 TYR B CA 1
ATOM 1673 C C . TYR B 1 51 ? 2.396 25.922 17.609 1 98.44 51 TYR B C 1
ATOM 1675 O O . TYR B 1 51 ? 2.783 26.203 18.75 1 98.44 51 TYR B O 1
ATOM 1683 N N . VAL B 1 52 ? 2.291 26.781 16.656 1 97.94 52 VAL B N 1
ATOM 1684 C CA . VAL B 1 52 ? 2.334 28.203 16.906 1 97.94 52 VAL B CA 1
ATOM 1685 C C . VAL B 1 52 ? 0.923 28.797 16.828 1 97.94 52 VAL B C 1
ATOM 1687 O O . VAL B 1 52 ? 0.401 29.031 15.742 1 97.94 52 VAL B O 1
ATOM 1690 N N . LYS B 1 53 ? 0.386 29.094 17.969 1 96.81 53 LYS B N 1
ATOM 1691 C CA . LYS B 1 53 ? -1.017 29.484 18.078 1 96.81 53 LYS B CA 1
ATOM 1692 C C . LYS B 1 53 ? -1.29 30.766 17.297 1 96.81 53 LYS B C 1
ATOM 1694 O O . LYS B 1 53 ? -2.328 30.891 16.641 1 96.81 53 LYS B O 1
ATOM 1699 N N . ASP B 1 54 ? -0.386 31.734 17.328 1 96 54 ASP B N 1
ATOM 1700 C CA . ASP B 1 54 ? -0.586 33.031 16.719 1 96 54 ASP B CA 1
ATOM 1701 C C . ASP B 1 54 ? -0.763 32.938 15.203 1 96 54 ASP B C 1
ATOM 1703 O O . ASP B 1 54 ? -1.546 33.656 14.602 1 96 54 ASP B O 1
ATOM 1707 N N . THR B 1 55 ? -0.08 32 14.586 1 96.5 55 THR B N 1
ATOM 1708 C CA . THR B 1 55 ? -0.093 31.922 13.133 1 96.5 55 THR B CA 1
ATOM 1709 C C . THR B 1 55 ? -0.886 30.688 12.672 1 96.5 55 THR B C 1
ATOM 1711 O O . THR B 1 55 ? -1.259 30.594 11.5 1 96.5 55 THR B O 1
ATOM 1714 N N . GLY B 1 56 ? -1.104 29.812 13.57 1 98.06 56 GLY B N 1
ATOM 1715 C CA . GLY B 1 56 ? -1.733 28.547 13.211 1 98.06 56 GLY B CA 1
ATOM 1716 C C . GLY B 1 56 ? -0.758 27.531 12.648 1 98.06 56 GLY B C 1
ATOM 1717 O O . GLY B 1 56 ? -1.157 26.438 12.242 1 98.06 56 GLY B O 1
ATOM 1718 N N . PHE B 1 57 ? 0.561 27.875 12.633 1 98.38 57 PHE B N 1
ATOM 1719 C CA . PHE B 1 57 ? 1.569 27 12.055 1 98.38 57 PHE B CA 1
ATOM 1720 C C . PHE B 1 57 ? 1.739 25.75 12.906 1 98.38 57 PHE B C 1
ATOM 1722 O O . PHE B 1 57 ? 1.865 25.828 14.125 1 98.38 57 PHE B O 1
ATOM 1729 N N . VAL B 1 58 ? 1.7 24.609 12.297 1 98.5 58 VAL B N 1
ATOM 1730 C CA . VAL B 1 58 ? 1.853 23.328 12.969 1 98.5 58 VAL B CA 1
ATOM 1731 C C . VAL B 1 58 ? 2.834 22.453 12.195 1 98.5 58 VAL B C 1
ATOM 1733 O O . VAL B 1 58 ? 2.945 22.562 10.977 1 98.5 58 VAL B O 1
ATOM 1736 N N . TRP B 1 59 ? 3.613 21.656 12.891 1 98.19 59 TRP B N 1
ATOM 1737 C CA . TRP B 1 59 ? 4.473 20.703 12.203 1 98.19 59 TRP B CA 1
ATOM 1738 C C . TRP B 1 59 ? 4.535 19.375 12.969 1 98.19 59 TRP B C 1
ATOM 1740 O O . TRP B 1 59 ? 4.312 19.344 14.18 1 98.19 59 TRP B O 1
ATOM 1750 N N . LEU B 1 60 ? 4.703 18.312 12.289 1 98 60 LEU B N 1
ATOM 1751 C CA . LEU B 1 60 ? 4.961 16.969 12.781 1 98 60 LEU B CA 1
ATOM 1752 C C . LEU B 1 60 ? 6.227 16.391 12.148 1 98 60 LEU B C 1
ATOM 1754 O O . LEU B 1 60 ? 6.41 16.453 10.938 1 98 60 LEU B O 1
ATOM 1758 N N . LYS B 1 61 ? 7.102 15.906 12.984 1 97.44 61 LYS B N 1
ATOM 1759 C CA . LYS B 1 61 ? 8.336 15.281 12.508 1 97.44 61 LYS B CA 1
ATOM 1760 C C . LYS B 1 61 ? 8.422 13.82 12.945 1 97.44 61 LYS B C 1
ATOM 1762 O O . LYS B 1 61 ? 8.234 13.508 14.117 1 97.44 61 LYS B O 1
ATOM 1767 N N . SER B 1 62 ? 8.688 12.977 12.008 1 97.69 62 SER B N 1
ATOM 1768 C CA . SER B 1 62 ? 8.812 11.555 12.305 1 97.69 62 SER B CA 1
ATOM 1769 C C . SER B 1 62 ? 10.133 11 11.773 1 97.69 62 SER B C 1
ATOM 1771 O O . SER B 1 62 ? 10.812 11.648 10.977 1 97.69 62 SER B O 1
ATOM 1773 N N . LYS B 1 63 ? 10.547 9.898 12.25 1 95.56 63 LYS B N 1
ATOM 1774 C CA . LYS B 1 63 ? 11.805 9.266 11.867 1 95.56 63 LYS B CA 1
ATOM 1775 C C . LYS B 1 63 ? 11.742 8.727 10.438 1 95.56 63 LYS B C 1
ATOM 1777 O O . LYS B 1 63 ? 12.727 8.797 9.703 1 95.56 63 LYS B O 1
ATOM 1782 N N . LYS B 1 64 ? 10.602 8.203 10.062 1 94.56 64 LYS B N 1
ATOM 1783 C CA . LYS B 1 64 ? 10.391 7.637 8.734 1 94.56 64 LYS B CA 1
ATOM 1784 C C . LYS B 1 64 ? 9.055 8.086 8.148 1 94.56 64 LYS B C 1
ATOM 1786 O O . LYS B 1 64 ? 8.133 8.438 8.891 1 94.56 64 LYS B O 1
ATOM 1791 N N . PRO B 1 65 ? 9.047 8.07 6.812 1 95.31 65 PRO B N 1
ATOM 1792 C CA . PRO B 1 65 ? 7.73 8.32 6.215 1 95.31 65 PRO B CA 1
ATOM 1793 C C . PRO B 1 65 ? 6.695 7.266 6.59 1 95.31 65 PRO B C 1
ATOM 1795 O O . PRO B 1 65 ? 7.059 6.145 6.953 1 95.31 65 PRO B O 1
ATOM 1798 N N . THR B 1 66 ? 5.457 7.68 6.566 1 95.12 66 THR B N 1
ATOM 1799 C CA . THR B 1 66 ? 4.355 6.777 6.879 1 95.12 66 THR B CA 1
ATOM 1800 C C . THR B 1 66 ? 3.418 6.633 5.684 1 95.12 66 THR B C 1
ATOM 1802 O O . THR B 1 66 ? 3.072 7.625 5.035 1 95.12 66 THR B O 1
ATOM 1805 N N . GLU B 1 67 ? 3.16 5.434 5.34 1 91.62 67 GLU B N 1
ATOM 1806 C CA . GLU B 1 67 ? 2.066 5.148 4.414 1 91.62 67 GLU B CA 1
ATOM 1807 C C . GLU B 1 67 ? 0.861 4.57 5.148 1 91.62 67 GLU B C 1
ATOM 1809 O O . GLU B 1 67 ? 1.015 3.73 6.039 1 91.62 67 GLU B O 1
ATOM 1814 N N . 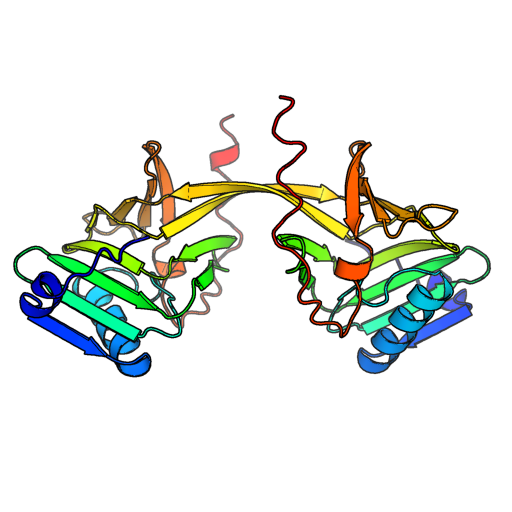HIS B 1 68 ? -0.334 5.094 4.863 1 94 68 HIS B N 1
ATOM 1815 C CA . HIS B 1 68 ? -1.554 4.637 5.52 1 94 68 HIS B CA 1
ATOM 1816 C C . HIS B 1 68 ? -2.693 4.484 4.52 1 94 68 HIS B C 1
ATOM 1818 O O . HIS B 1 68 ? -2.898 5.352 3.668 1 94 68 HIS B O 1
ATOM 1824 N N . LYS B 1 69 ? -3.363 3.395 4.691 1 90.12 69 LYS B N 1
ATOM 1825 C CA . LYS B 1 69 ? -4.578 3.176 3.91 1 90.12 69 LYS B CA 1
ATOM 1826 C C . LYS B 1 69 ? -5.828 3.412 4.754 1 90.12 69 LYS B C 1
ATOM 1828 O O . LYS B 1 69 ? -6.023 2.756 5.777 1 90.12 69 LYS B O 1
ATOM 1833 N N . PHE B 1 70 ? -6.664 4.336 4.32 1 93.62 70 PHE B N 1
ATOM 1834 C CA . PHE B 1 70 ? -7.984 4.488 4.922 1 93.62 70 PHE B CA 1
ATOM 1835 C C . PHE B 1 70 ? -8.961 3.465 4.348 1 93.62 70 PHE B C 1
ATOM 1837 O O . PHE B 1 70 ? -9.492 3.65 3.252 1 93.62 70 PHE B O 1
ATOM 1844 N N . GLU B 1 71 ? -9.18 2.469 5.113 1 87.62 71 GLU B N 1
ATOM 1845 C CA . GLU B 1 71 ? -9.891 1.291 4.629 1 87.62 71 GLU B CA 1
ATOM 1846 C C . GLU B 1 71 ? -11.312 1.641 4.211 1 87.62 71 GLU B C 1
ATOM 1848 O O . GLU B 1 71 ? -11.844 1.08 3.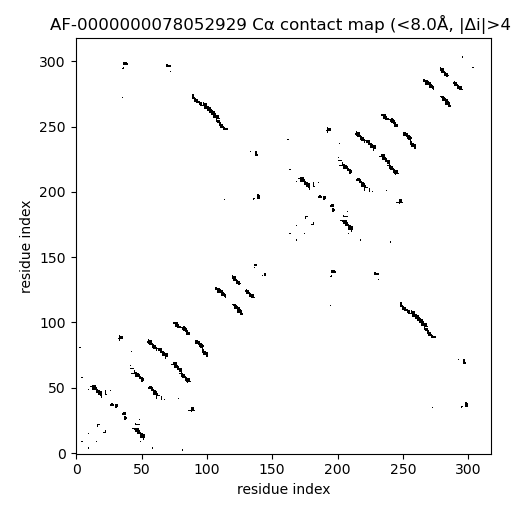25 1 87.62 71 GLU B O 1
ATOM 1853 N N . GLN B 1 72 ? -11.883 2.555 4.914 1 89.5 72 GLN B N 1
ATOM 1854 C CA . GLN B 1 72 ? -13.289 2.861 4.656 1 89.5 72 GLN B CA 1
ATOM 1855 C C . GLN B 1 72 ? -13.477 3.471 3.271 1 89.5 72 GLN B C 1
ATOM 1857 O O . GLN B 1 72 ? -14.531 3.311 2.652 1 89.5 72 GLN B O 1
ATOM 1862 N N . ILE B 1 73 ? -12.438 4.145 2.783 1 92.75 73 ILE B N 1
ATOM 1863 C CA . ILE B 1 73 ? -12.594 4.805 1.492 1 92.75 73 ILE B CA 1
ATOM 1864 C C . ILE B 1 73 ? -11.57 4.246 0.501 1 92.75 73 ILE B C 1
ATOM 1866 O O . ILE B 1 73 ? -11.523 4.668 -0.656 1 92.75 73 ILE B O 1
ATOM 1870 N N . GLY B 1 74 ? -10.766 3.381 0.959 1 86.56 74 GLY B N 1
ATOM 1871 C CA . GLY B 1 74 ? -9.797 2.721 0.099 1 86.56 74 GLY B CA 1
ATOM 1872 C C . GLY B 1 74 ? -8.703 3.65 -0.395 1 86.56 74 GLY B C 1
ATOM 1873 O O . GLY B 1 74 ? -8.195 3.484 -1.505 1 86.56 74 GLY B O 1
ATOM 1874 N N . ARG B 1 75 ? -8.383 4.691 0.338 1 91.12 75 ARG B N 1
ATOM 1875 C CA . ARG B 1 75 ? -7.406 5.684 -0.09 1 91.12 75 ARG B CA 1
ATOM 1876 C C . ARG B 1 75 ? -6.059 5.449 0.589 1 91.12 75 ARG B C 1
ATOM 1878 O O . ARG B 1 75 ? -5.996 5.266 1.807 1 91.12 75 ARG B O 1
ATOM 1885 N N . LEU B 1 76 ? -5.066 5.418 -0.273 1 92.44 76 LEU B N 1
ATOM 1886 C CA . LEU B 1 76 ? -3.699 5.32 0.225 1 92.44 76 LEU B CA 1
ATOM 1887 C C . LEU B 1 76 ? -3.055 6.699 0.316 1 92.44 76 LEU B C 1
ATOM 1889 O O . LEU B 1 76 ? -3.066 7.461 -0.655 1 92.44 76 LEU B O 1
ATOM 1893 N N . VAL B 1 77 ? -2.514 6.977 1.49 1 95.94 77 VAL B N 1
ATOM 1894 C CA . VAL B 1 77 ? -1.908 8.281 1.728 1 95.94 77 VAL B CA 1
ATOM 1895 C C . VAL B 1 77 ? -0.492 8.109 2.273 1 95.94 77 VAL B C 1
ATOM 1897 O O . VAL B 1 77 ? -0.238 7.203 3.074 1 95.94 77 VAL B O 1
ATOM 1900 N N . GLN B 1 78 ? 0.368 8.992 1.786 1 95.94 78 GLN B N 1
ATOM 1901 C CA . GLN B 1 78 ? 1.74 9.023 2.279 1 95.94 78 GLN B CA 1
ATOM 1902 C C . GLN B 1 78 ? 2.018 10.312 3.047 1 95.94 78 GLN B C 1
ATOM 1904 O O . GLN B 1 78 ? 1.64 11.398 2.604 1 95.94 78 GLN B O 1
ATOM 1909 N N . TYR B 1 79 ? 2.697 10.156 4.16 1 97.38 79 TYR B N 1
ATOM 1910 C CA . TYR B 1 79 ? 3.148 11.273 4.977 1 97.38 79 TYR B CA 1
ATOM 1911 C C . TYR B 1 79 ? 4.668 11.312 5.059 1 97.38 79 TYR B C 1
ATOM 1913 O O . TYR B 1 79 ? 5.301 10.336 5.457 1 97.38 79 TYR B O 1
ATOM 1921 N N . ALA B 1 80 ? 5.242 12.43 4.691 1 97.06 80 ALA B N 1
ATOM 1922 C CA . ALA B 1 80 ? 6.691 12.609 4.746 1 97.06 80 ALA B CA 1
ATOM 1923 C C . ALA B 1 80 ? 7.176 12.703 6.191 1 97.06 80 ALA B C 1
ATOM 1925 O O . ALA B 1 80 ? 6.367 12.742 7.121 1 97.06 80 ALA B O 1
ATOM 1926 N N . THR B 1 81 ? 8.484 12.648 6.324 1 97.25 81 THR B N 1
ATOM 1927 C CA . THR B 1 81 ? 9.07 12.742 7.656 1 97.25 81 THR B CA 1
ATOM 1928 C C . THR B 1 81 ? 8.742 14.094 8.289 1 97.25 81 THR B C 1
ATOM 1930 O O . THR B 1 81 ? 8.719 14.227 9.516 1 97.25 81 THR B O 1
ATOM 1933 N N . GLU B 1 82 ? 8.578 15.062 7.445 1 97.75 82 GLU B N 1
ATOM 1934 C CA . GLU B 1 82 ? 8.148 16.375 7.918 1 97.75 82 GLU B CA 1
ATOM 1935 C C . GLU B 1 82 ? 6.828 16.781 7.273 1 97.75 82 GLU B C 1
ATOM 1937 O O . GLU B 1 82 ? 6.715 16.828 6.047 1 97.75 82 GLU B O 1
ATOM 1942 N N . VAL B 1 83 ? 5.852 17.078 8.133 1 98 83 VAL B N 1
ATOM 1943 C CA . VAL B 1 83 ? 4.555 17.594 7.711 1 98 83 VAL B CA 1
ATOM 1944 C C . VAL B 1 83 ? 4.301 18.953 8.359 1 98 83 VAL B C 1
ATOM 1946 O O . VAL B 1 83 ? 4.457 19.109 9.57 1 98 83 VAL B O 1
ATOM 1949 N N . THR B 1 84 ? 3.967 19.938 7.598 1 98.19 84 THR B N 1
ATOM 1950 C CA . THR B 1 84 ? 3.662 21.266 8.117 1 98.19 84 THR B CA 1
ATOM 1951 C C . THR B 1 84 ? 2.354 21.781 7.535 1 98.19 84 THR B C 1
ATOM 1953 O O . THR B 1 84 ? 1.917 21.328 6.477 1 98.19 84 THR B O 1
ATOM 1956 N N . ALA B 1 85 ? 1.793 22.719 8.227 1 98.44 85 ALA B N 1
ATOM 1957 C CA . ALA B 1 85 ? 0.566 23.344 7.734 1 98.44 85 ALA B CA 1
ATOM 1958 C C . ALA B 1 85 ? 0.232 24.594 8.531 1 98.44 85 ALA B C 1
ATOM 1960 O O . ALA B 1 85 ? 0.878 24.891 9.547 1 98.44 85 ALA B O 1
ATOM 1961 N N . ILE B 1 86 ? -0.696 25.375 8.023 1 98.81 86 ILE B N 1
ATOM 1962 C CA . ILE B 1 86 ? -1.443 26.359 8.789 1 98.81 86 ILE B CA 1
ATOM 1963 C C . ILE B 1 86 ? -2.844 25.828 9.094 1 98.81 86 ILE B C 1
ATOM 1965 O O . ILE B 1 86 ? -3.604 25.516 8.172 1 98.81 86 ILE B O 1
ATOM 1969 N N . ILE B 1 87 ? -3.172 25.766 10.383 1 98.69 87 ILE B N 1
ATOM 1970 C CA . ILE B 1 87 ? -4.445 25.156 10.758 1 98.69 87 ILE B CA 1
ATOM 1971 C C . ILE B 1 87 ? -5.32 26.172 11.469 1 98.69 87 ILE B C 1
ATOM 1973 O O . ILE B 1 87 ? -4.828 26.969 12.273 1 98.69 87 ILE B O 1
ATOM 1977 N N . GLU B 1 88 ? -6.52 26.25 11.164 1 98.25 88 GLU B N 1
ATOM 1978 C CA . GLU B 1 88 ? -7.609 26.969 11.812 1 98.25 88 GLU B CA 1
ATOM 1979 C C . GLU B 1 88 ? -8.867 26.109 11.906 1 98.25 88 GLU B C 1
ATOM 1981 O O . GLU B 1 88 ? -8.922 25.016 11.336 1 98.25 88 GLU B O 1
ATOM 1986 N N . PRO B 1 89 ? -9.789 26.484 12.664 1 97.94 89 PRO B N 1
ATOM 1987 C CA . PRO B 1 89 ? -11 25.656 12.766 1 97.94 89 PRO B CA 1
ATOM 1988 C C . PRO B 1 89 ? -11.625 25.359 11.406 1 97.94 89 PRO B C 1
ATOM 1990 O O . PRO B 1 89 ? -12.047 26.281 10.703 1 97.94 89 PRO B O 1
ATOM 1993 N N . GLY B 1 90 ? -11.57 24.234 11.039 1 98 90 GLY B N 1
ATOM 1994 C CA . GLY B 1 90 ? -12.242 23.75 9.844 1 98 90 GLY B CA 1
ATOM 1995 C C . GLY B 1 90 ? -11.406 23.875 8.586 1 98 90 GLY B C 1
ATOM 1996 O O . GLY B 1 90 ? -11.883 23.609 7.484 1 98 90 GLY B O 1
ATOM 1997 N N . LYS B 1 91 ? -10.219 24.266 8.781 1 98.62 91 LYS B N 1
ATOM 1998 C CA . LYS B 1 91 ? -9.414 24.469 7.574 1 98.62 91 LYS B CA 1
ATOM 1999 C C . LYS B 1 91 ? -7.938 24.203 7.852 1 98.62 91 LYS B C 1
ATOM 2001 O O . LYS B 1 91 ? -7.406 24.641 8.875 1 98.62 91 LYS B O 1
ATOM 2006 N N . ILE B 1 92 ? -7.32 23.469 6.977 1 98.75 92 ILE B N 1
ATOM 2007 C CA . ILE B 1 92 ? -5.871 23.297 6.93 1 98.75 92 ILE B CA 1
ATOM 2008 C C . ILE B 1 92 ? -5.34 23.766 5.578 1 98.75 92 ILE B C 1
ATOM 2010 O O . ILE B 1 92 ? -5.809 23.328 4.527 1 98.75 92 ILE B O 1
ATOM 2014 N N . LYS B 1 93 ? -4.406 24.641 5.586 1 98.62 93 LYS B N 1
ATOM 2015 C CA . LYS B 1 93 ? -3.838 25.156 4.348 1 98.62 93 LYS B CA 1
ATOM 2016 C C . LYS B 1 93 ? -2.312 25.094 4.367 1 98.62 93 LYS B C 1
ATOM 2018 O O . LYS B 1 93 ? -1.714 24.797 5.402 1 98.62 93 LYS B O 1
ATOM 2023 N N . LYS B 1 94 ? -1.727 25.344 3.176 1 98.25 94 LYS B N 1
ATOM 2024 C CA . LYS B 1 94 ? -0.279 25.281 2.994 1 98.25 94 LYS B CA 1
ATOM 2025 C C . LYS B 1 94 ? 0.289 23.969 3.547 1 98.25 94 LYS B C 1
ATOM 2027 O O . LYS B 1 94 ? 1.331 23.984 4.207 1 98.25 94 LYS B O 1
ATOM 2032 N N . LEU B 1 95 ? -0.492 23 3.416 1 98.56 95 LEU B N 1
ATOM 2033 C CA . LEU B 1 95 ? -0.099 21.672 3.877 1 98.56 95 LEU B CA 1
ATOM 2034 C C . LEU B 1 95 ? 1.036 21.125 3.025 1 98.56 95 LEU B C 1
ATOM 2036 O O . LEU B 1 95 ? 0.978 21.172 1.794 1 98.56 95 LEU B O 1
ATOM 2040 N N . THR B 1 96 ? 2.039 20.672 3.676 1 97.88 96 THR B N 1
ATOM 2041 C CA . THR B 1 96 ? 3.156 20.047 2.98 1 97.88 96 THR B CA 1
ATOM 2042 C C . THR B 1 96 ? 3.416 18.641 3.533 1 97.88 96 THR B C 1
ATOM 2044 O O . THR B 1 96 ? 3.064 18.344 4.676 1 97.88 96 THR B O 1
ATOM 2047 N N . GLY B 1 97 ? 3.936 17.766 2.711 1 97.69 97 GLY B N 1
ATOM 2048 C CA . GLY B 1 97 ? 4.387 16.453 3.166 1 97.69 97 GLY B CA 1
ATOM 2049 C C . GLY B 1 97 ? 3.307 15.391 3.104 1 97.69 97 GLY B C 1
ATOM 2050 O O . GLY B 1 97 ? 3.436 14.336 3.719 1 97.69 97 GLY B O 1
ATOM 2051 N N . VAL B 1 98 ? 2.186 15.703 2.484 1 97.94 98 VAL B N 1
ATOM 2052 C CA . VAL B 1 98 ? 1.099 14.742 2.377 1 97.94 98 VAL B CA 1
ATOM 2053 C C . VAL B 1 98 ? 0.786 14.477 0.905 1 97.94 98 VAL B C 1
ATOM 2055 O O . VAL B 1 98 ? 0.55 15.414 0.137 1 97.94 98 VAL B O 1
ATOM 2058 N N . LYS B 1 99 ? 0.863 13.25 0.527 1 97.31 99 LYS B N 1
ATOM 2059 C CA . LYS B 1 99 ? 0.516 12.812 -0.822 1 97.31 99 LYS B CA 1
ATOM 2060 C C . LYS B 1 99 ? -0.561 11.734 -0.79 1 97.31 99 LYS B C 1
ATOM 2062 O O . LYS B 1 99 ? -0.538 10.852 0.072 1 97.31 99 LYS B O 1
ATOM 2067 N N . ALA B 1 100 ? -1.477 11.836 -1.719 1 96.5 100 ALA B N 1
ATOM 2068 C CA . ALA B 1 100 ? -2.533 10.836 -1.85 1 96.5 100 ALA B CA 1
ATOM 2069 C C . ALA B 1 100 ? -2.447 10.117 -3.195 1 96.5 100 ALA B C 1
ATOM 2071 O O . ALA B 1 100 ? -2.236 10.758 -4.23 1 96.5 100 ALA B O 1
ATOM 2072 N N . MET B 1 101 ? -2.574 8.867 -3.111 1 93.38 101 MET B N 1
ATOM 2073 C CA . MET B 1 101 ? -2.59 8.086 -4.34 1 93.38 101 MET B CA 1
ATOM 2074 C C . MET B 1 101 ? -3.906 8.266 -5.086 1 93.38 101 MET B C 1
ATOM 2076 O O . MET B 1 101 ? -4.973 7.945 -4.562 1 93.38 101 MET B O 1
ATOM 2080 N N . GLU B 1 102 ? -3.904 8.758 -6.273 1 91.94 102 GLU B N 1
ATOM 2081 C CA . GLU B 1 102 ? -5.109 9.125 -7.008 1 91.94 102 GLU B CA 1
ATOM 2082 C C . GLU B 1 102 ? -5.453 8.078 -8.062 1 91.94 102 GLU B C 1
ATOM 2084 O O . GLU B 1 102 ? -6.625 7.746 -8.258 1 91.94 102 GLU B O 1
ATOM 2089 N N . LEU B 1 103 ? -4.574 7.684 -8.766 1 89.31 103 LEU B N 1
ATOM 2090 C CA . LEU B 1 103 ? -4.801 6.703 -9.82 1 89.31 103 LEU B CA 1
ATOM 2091 C C . LEU B 1 103 ? -3.836 5.527 -9.688 1 89.31 103 LEU B C 1
ATOM 2093 O O . LEU B 1 103 ? -2.627 5.723 -9.555 1 89.31 103 LEU B O 1
ATOM 2097 N N . MET B 1 104 ? -4.492 4.48 -9.578 1 89 104 MET B N 1
ATOM 2098 C CA . MET B 1 104 ? -3.738 3.23 -9.578 1 89 104 MET B CA 1
ATOM 2099 C C . MET B 1 104 ? -4.152 2.344 -10.742 1 89 104 MET B C 1
ATOM 2101 O O . MET B 1 104 ? -5.344 2.191 -11.023 1 89 104 MET B O 1
ATOM 2105 N N . LEU B 1 105 ? -3.266 1.915 -11.508 1 92.06 105 LEU B N 1
ATOM 2106 C CA . LEU B 1 105 ? -3.512 0.967 -12.594 1 92.06 105 LEU B CA 1
ATOM 2107 C C . LEU B 1 105 ? -2.932 -0.403 -12.258 1 92.06 105 LEU B C 1
ATOM 2109 O O . LEU B 1 105 ? -1.711 -0.577 -12.234 1 92.06 105 LEU B O 1
ATOM 2113 N N . TRP B 1 106 ? -3.828 -1.262 -11.875 1 94.31 106 TRP B N 1
ATOM 2114 C CA . TRP B 1 106 ? -3.451 -2.645 -11.602 1 94.31 106 TRP B CA 1
ATOM 2115 C C . TRP B 1 106 ? -3.465 -3.479 -12.875 1 94.31 106 TRP B C 1
ATOM 2117 O O . TRP B 1 106 ? -4.449 -3.471 -13.617 1 94.31 106 TRP B O 1
ATOM 2127 N N . LEU B 1 107 ? -2.43 -4.156 -13.133 1 96.88 107 LEU B N 1
ATOM 2128 C CA . LEU B 1 107 ? -2.393 -5.055 -14.281 1 96.88 107 LEU B CA 1
ATOM 2129 C C . LEU B 1 107 ? -2.393 -6.512 -13.836 1 96.88 107 LEU B C 1
ATOM 2131 O O . LEU B 1 107 ? -1.722 -6.863 -12.859 1 96.88 107 LEU B O 1
ATOM 2135 N N . THR B 1 108 ? -3.131 -7.293 -14.539 1 97.88 108 THR B N 1
ATOM 2136 C CA . THR B 1 108 ? -3.154 -8.727 -14.266 1 97.88 108 THR B CA 1
ATOM 2137 C C . THR B 1 108 ? -1.931 -9.406 -14.867 1 97.88 108 THR B C 1
ATOM 2139 O O . THR B 1 108 ? -1.668 -9.281 -16.062 1 97.88 108 THR B O 1
ATOM 2142 N N . VAL B 1 109 ? -1.184 -10.109 -14.062 1 98.12 109 VAL B N 1
ATOM 2143 C CA . VAL B 1 109 ? -0.031 -10.883 -14.516 1 98.12 109 VAL B CA 1
ATOM 2144 C C . VAL B 1 109 ? -0.474 -12.281 -14.93 1 98.12 109 VAL B C 1
ATOM 2146 O O . VAL B 1 109 ? -1.181 -12.961 -14.188 1 98.12 109 VAL B O 1
ATOM 2149 N N . ASN B 1 110 ? -0.012 -12.625 -16.094 1 98.62 110 ASN B N 1
ATOM 2150 C CA . ASN B 1 110 ? -0.491 -13.938 -16.531 1 98.62 110 ASN B CA 1
ATOM 2151 C C . ASN B 1 110 ? 0.664 -14.867 -16.875 1 98.62 110 ASN B C 1
ATOM 2153 O O . ASN B 1 110 ? 0.471 -16.078 -17.016 1 98.62 110 ASN B O 1
ATOM 2157 N N . GLU B 1 111 ? 1.846 -14.328 -16.984 1 98.75 111 GLU B N 1
ATOM 2158 C CA . GLU B 1 111 ? 3.012 -15.148 -17.297 1 98.75 111 GLU B CA 1
ATOM 2159 C C . GLU B 1 111 ? 4.246 -14.656 -16.547 1 98.75 111 GLU B C 1
ATOM 2161 O O . GLU B 1 111 ? 4.453 -13.453 -16.406 1 98.75 111 GLU B O 1
ATOM 2166 N N . ILE B 1 112 ? 5.035 -15.594 -16.062 1 98.75 112 ILE B N 1
ATOM 2167 C CA . ILE B 1 112 ? 6.352 -15.336 -15.484 1 98.75 112 ILE B CA 1
ATOM 2168 C C . ILE B 1 112 ? 7.383 -16.266 -16.125 1 98.75 112 ILE B C 1
ATOM 2170 O O . ILE B 1 112 ? 7.125 -17.469 -16.281 1 98.75 112 ILE B O 1
ATOM 2174 N N . SER B 1 113 ? 8.516 -15.719 -16.406 1 98.69 113 SER B N 1
ATOM 2175 C CA . SER B 1 113 ? 9.508 -16.578 -17.047 1 98.69 113 SER B CA 1
ATOM 2176 C C . SER B 1 113 ? 10.922 -16.172 -16.656 1 98.69 113 SER B C 1
ATOM 2178 O O . SER B 1 113 ? 11.156 -15.023 -16.266 1 98.69 113 SER B O 1
ATOM 2180 N N . LEU B 1 114 ? 11.75 -17.078 -16.766 1 98.44 114 LEU B N 1
ATOM 2181 C CA . LEU B 1 114 ? 13.18 -16.906 -16.547 1 98.44 114 LEU B CA 1
ATOM 2182 C C . LEU B 1 114 ? 13.945 -17.047 -17.875 1 98.44 114 LEU B C 1
ATOM 2184 O O . LEU B 1 114 ? 13.469 -17.703 -18.797 1 98.44 114 LEU B O 1
ATOM 2188 N N . ASP B 1 115 ? 15.086 -16.359 -17.781 1 97.31 115 ASP B N 1
ATOM 2189 C CA . ASP B 1 115 ? 15.969 -16.531 -18.938 1 97.31 115 ASP B CA 1
ATOM 2190 C C . ASP B 1 115 ? 16.594 -17.922 -18.938 1 97.31 115 ASP B C 1
ATOM 2192 O O . ASP B 1 115 ? 16.922 -18.469 -17.875 1 97.31 115 ASP B O 1
ATOM 2196 N N . ASP B 1 116 ? 16.812 -18.469 -20.016 1 94.25 116 ASP B N 1
ATOM 2197 C CA . ASP B 1 116 ? 17.594 -19.672 -20.25 1 94.25 116 ASP B CA 1
ATOM 2198 C C . ASP B 1 116 ? 18.594 -19.469 -21.391 1 94.25 116 ASP B C 1
ATOM 2200 O O . ASP B 1 116 ? 18.203 -19.375 -22.547 1 94.25 116 ASP B O 1
ATOM 2204 N N . PRO B 1 117 ? 19.828 -19.484 -21.141 1 96.12 117 PRO B N 1
ATOM 2205 C CA . PRO B 1 117 ? 20.484 -19.641 -19.844 1 96.12 117 PRO B CA 1
ATOM 2206 C C . PRO B 1 117 ? 20.172 -18.5 -18.875 1 96.12 117 PRO B C 1
ATOM 2208 O O . PRO B 1 117 ? 19.844 -17.406 -19.312 1 96.12 117 PRO B O 1
ATOM 2211 N N . PRO B 1 118 ? 20.359 -18.812 -17.547 1 95.81 118 PRO B N 1
ATOM 2212 C CA . PRO B 1 118 ? 19.984 -17.828 -16.531 1 95.81 118 PRO B CA 1
ATOM 2213 C C . PRO B 1 118 ? 20.828 -16.547 -16.625 1 95.81 118 PRO B C 1
ATOM 2215 O O . PRO B 1 118 ? 22.047 -16.625 -16.734 1 95.81 118 PRO B O 1
ATOM 2218 N N . THR B 1 119 ? 20.219 -15.367 -16.578 1 97.19 119 THR B N 1
ATOM 2219 C CA . THR B 1 119 ? 20.875 -14.07 -16.578 1 97.19 119 THR B CA 1
ATOM 2220 C C . THR B 1 119 ? 20.672 -13.359 -15.234 1 97.19 119 THR B C 1
ATOM 2222 O O . THR B 1 119 ? 21.234 -12.281 -15.008 1 97.19 119 THR B O 1
ATOM 2225 N N . GLY B 1 120 ? 19.891 -13.945 -14.383 1 96.5 120 GLY B N 1
ATOM 2226 C CA . GLY B 1 120 ? 19.562 -13.297 -13.125 1 96.5 120 GLY B CA 1
ATOM 2227 C C . GLY B 1 120 ? 18.344 -12.414 -13.219 1 96.5 120 GLY B C 1
ATOM 2228 O O . GLY B 1 120 ? 18.062 -11.625 -12.305 1 96.5 120 GLY B O 1
ATOM 2229 N N . LYS B 1 121 ? 17.609 -12.578 -14.352 1 97.94 121 LYS B N 1
ATOM 2230 C CA . LYS B 1 121 ? 16.422 -11.75 -14.562 1 97.94 121 LYS B CA 1
ATOM 2231 C C . LYS B 1 121 ? 15.156 -12.602 -14.57 1 97.94 121 LYS B C 1
ATOM 2233 O O . LYS B 1 121 ? 15.195 -13.773 -14.938 1 97.94 121 LYS B O 1
ATOM 2238 N N . ILE B 1 122 ? 14.125 -12.008 -14.164 1 98.25 122 ILE B N 1
ATOM 2239 C CA . ILE B 1 122 ? 12.789 -12.609 -14.188 1 98.25 122 ILE B CA 1
ATOM 2240 C C . ILE B 1 122 ? 11.828 -11.695 -14.953 1 98.25 122 ILE B C 1
ATOM 2242 O O . ILE B 1 122 ? 11.867 -10.477 -14.789 1 98.25 122 ILE B O 1
ATOM 2246 N N . HIS B 1 123 ? 11.031 -12.211 -15.812 1 98.69 123 HIS B N 1
ATOM 2247 C CA . HIS B 1 123 ? 10.141 -11.469 -16.703 1 98.69 123 HIS B CA 1
ATOM 2248 C C . HIS B 1 123 ? 8.68 -11.727 -16.359 1 98.69 123 HIS B C 1
ATOM 2250 O O . HIS B 1 123 ? 8.273 -12.883 -16.188 1 98.69 123 HIS B O 1
ATOM 2256 N N . PHE B 1 124 ? 7.941 -10.672 -16.312 1 98.56 124 PHE B N 1
ATOM 2257 C CA . PHE B 1 124 ? 6.508 -10.734 -16.047 1 98.56 124 PHE B CA 1
ATOM 2258 C C . PHE B 1 124 ? 5.715 -10.188 -17.234 1 98.56 124 PHE B C 1
ATOM 2260 O O . PHE B 1 124 ? 6.062 -9.148 -17.797 1 98.56 124 PHE B O 1
ATOM 2267 N N . LYS B 1 125 ? 4.75 -10.906 -17.594 1 98.31 125 LYS B N 1
ATOM 2268 C CA . LYS B 1 125 ? 3.869 -10.461 -18.656 1 98.31 125 LYS B CA 1
ATOM 2269 C C . LYS B 1 125 ? 2.432 -10.32 -18.172 1 98.31 125 LYS B C 1
ATOM 2271 O O . LYS B 1 125 ? 1.939 -11.172 -17.422 1 98.31 125 LYS B O 1
ATOM 2276 N N . SER B 1 126 ? 1.809 -9.289 -18.578 1 97.88 126 SER B N 1
ATOM 2277 C CA . SER B 1 126 ? 0.417 -9.039 -18.219 1 97.88 126 SER B CA 1
ATOM 2278 C C . SER B 1 126 ? -0.532 -9.523 -19.312 1 97.88 126 SER B C 1
ATOM 2280 O O . SER B 1 126 ? -0.099 -9.852 -20.422 1 97.88 126 SER B O 1
ATOM 2282 N N . THR B 1 127 ? -1.783 -9.555 -18.938 1 96.5 127 THR B N 1
ATOM 2283 C CA . THR B 1 127 ? -2.816 -9.961 -19.875 1 96.5 127 THR B CA 1
ATOM 2284 C C . THR B 1 127 ? -2.975 -8.93 -20.984 1 96.5 127 THR B C 1
ATOM 2286 O O . THR B 1 127 ? -3.539 -9.227 -22.047 1 96.5 127 THR B O 1
ATOM 2289 N N . THR B 1 128 ? -2.445 -7.676 -20.812 1 94.19 128 THR B N 1
ATOM 2290 C CA . THR B 1 128 ? -2.508 -6.641 -21.828 1 94.19 128 THR B CA 1
ATOM 2291 C C . THR B 1 128 ? -1.312 -6.742 -22.781 1 94.19 128 THR B C 1
ATOM 2293 O O . THR B 1 128 ? -1.21 -5.98 -23.734 1 94.19 128 THR B O 1
ATOM 2296 N N . GLY B 1 129 ? -0.406 -7.582 -22.5 1 93.88 129 GLY B N 1
ATOM 2297 C CA . GLY B 1 129 ? 0.785 -7.742 -23.312 1 93.88 129 GLY B CA 1
ATOM 2298 C C . GLY B 1 129 ? 1.974 -6.953 -22.812 1 93.88 129 GLY B C 1
ATOM 2299 O O . GLY B 1 129 ? 3.084 -7.086 -23.328 1 93.88 129 GLY B O 1
ATOM 2300 N N . LEU B 1 130 ? 1.762 -6.066 -21.797 1 94.75 130 LEU B N 1
ATOM 2301 C CA . LEU B 1 130 ? 2.855 -5.328 -21.172 1 94.75 130 LEU B CA 1
ATOM 2302 C C . LEU B 1 130 ? 3.754 -6.262 -20.375 1 94.75 130 LEU B C 1
ATOM 2304 O O . LEU B 1 130 ? 3.27 -7.199 -19.734 1 94.75 130 LEU B O 1
ATOM 2308 N N . SER B 1 131 ? 5.055 -5.996 -20.5 1 96.88 131 SER B N 1
ATOM 2309 C CA . SER B 1 131 ? 6.012 -6.832 -19.781 1 96.88 131 SER B CA 1
ATOM 2310 C C . SER B 1 131 ? 6.914 -5.996 -18.875 1 96.88 131 SER B C 1
ATOM 2312 O O . SER B 1 131 ? 7.121 -4.805 -19.141 1 96.88 131 SER B O 1
ATOM 2314 N N . ARG B 1 132 ? 7.359 -6.59 -17.781 1 96.88 132 ARG B N 1
ATOM 2315 C CA . ARG B 1 132 ? 8.359 -6.027 -16.875 1 96.88 132 ARG B CA 1
ATOM 2316 C C . ARG B 1 132 ? 9.445 -7.051 -16.547 1 96.88 132 ARG B C 1
ATOM 2318 O O . ARG B 1 132 ? 9.172 -8.258 -16.516 1 96.88 132 ARG B O 1
ATOM 2325 N N . THR B 1 133 ? 10.609 -6.527 -16.328 1 98.06 133 THR B N 1
ATOM 2326 C CA . THR B 1 133 ? 11.75 -7.367 -15.969 1 98.06 133 THR B CA 1
ATOM 2327 C C . THR B 1 133 ? 12.422 -6.852 -14.703 1 98.06 133 THR B C 1
ATOM 2329 O O . THR B 1 133 ? 12.602 -5.645 -14.539 1 98.06 133 THR B O 1
ATOM 2332 N N . PHE B 1 134 ? 12.781 -7.754 -13.828 1 97.62 134 PHE B N 1
ATOM 2333 C CA . PHE B 1 134 ? 13.422 -7.406 -12.57 1 97.62 134 PHE B CA 1
ATOM 2334 C C . PHE B 1 134 ? 14.547 -8.391 -12.242 1 97.62 134 PHE B C 1
ATOM 2336 O O . PHE B 1 134 ? 14.625 -9.469 -12.836 1 97.62 134 PHE B O 1
ATOM 2343 N N . PRO B 1 135 ? 15.438 -8.039 -11.312 1 97.44 135 PRO B N 1
ATOM 2344 C CA . PRO B 1 135 ? 16.375 -9.039 -10.797 1 97.44 135 PRO B CA 1
ATOM 2345 C C . PRO B 1 135 ? 15.68 -10.148 -10.008 1 97.44 135 PRO B C 1
ATOM 2347 O O . PRO B 1 135 ? 14.781 -9.867 -9.211 1 97.44 135 PRO B O 1
ATOM 2350 N N . THR B 1 136 ? 16.078 -11.398 -10.172 1 96.81 136 THR B N 1
ATOM 2351 C CA . THR B 1 136 ? 15.5 -12.516 -9.438 1 96.81 136 THR B CA 1
ATOM 2352 C C . THR B 1 136 ? 15.719 -12.359 -7.938 1 96.81 136 THR B C 1
ATOM 2354 O O . THR B 1 136 ? 14.891 -12.789 -7.133 1 96.81 136 THR B O 1
ATOM 2357 N N . SER B 1 137 ? 16.797 -11.711 -7.578 1 95.06 137 SER B N 1
ATOM 2358 C CA . SER B 1 137 ? 17.172 -11.547 -6.176 1 95.06 137 SER B CA 1
ATOM 2359 C C . SER B 1 137 ? 16.125 -10.758 -5.41 1 95.06 137 SER B C 1
ATOM 2361 O O . SER B 1 137 ? 15.977 -10.914 -4.195 1 95.06 137 SER B O 1
ATOM 2363 N N . ALA B 1 138 ? 15.391 -9.914 -6.133 1 95.19 138 ALA B N 1
ATOM 2364 C CA . ALA B 1 138 ? 14.367 -9.086 -5.488 1 95.19 138 ALA B CA 1
ATOM 2365 C C . ALA B 1 138 ? 13.227 -9.945 -4.949 1 95.19 138 ALA B C 1
ATOM 2367 O O . ALA B 1 138 ? 12.422 -9.477 -4.145 1 95.19 138 ALA B O 1
ATOM 2368 N N . PHE B 1 139 ? 13.102 -11.219 -5.312 1 96.19 139 PHE B N 1
ATOM 2369 C CA . PHE B 1 139 ? 11.992 -12.102 -4.949 1 96.19 139 PHE B CA 1
ATOM 2370 C C . PHE B 1 139 ? 12.484 -13.258 -4.09 1 96.19 139 PHE B C 1
ATOM 2372 O O . PHE B 1 139 ? 11.766 -14.242 -3.898 1 96.19 139 PHE B O 1
ATOM 2379 N N . GLU B 1 140 ? 13.688 -13.234 -3.648 1 92.62 140 GLU B N 1
ATOM 2380 C CA . GLU B 1 140 ? 14.234 -14.258 -2.768 1 92.62 140 GLU B CA 1
ATOM 2381 C C . GLU B 1 140 ? 14.008 -13.906 -1.301 1 92.62 140 GLU B C 1
ATOM 2383 O O . GLU B 1 140 ? 14.078 -12.742 -0.918 1 92.62 140 GLU B O 1
ATOM 2388 N N . LEU B 1 141 ? 13.617 -14.992 -0.479 1 83.06 141 LEU B N 1
ATOM 2389 C CA . LEU B 1 141 ? 13.461 -14.82 0.962 1 83.06 141 LEU B CA 1
ATOM 2390 C C . LEU B 1 141 ? 14.82 -14.672 1.641 1 83.06 141 LEU B C 1
ATOM 2392 O O . LEU B 1 141 ? 15.789 -15.336 1.261 1 83.06 141 LEU B O 1
ATOM 2396 N N . GLY B 1 142 ? 15.094 -13.992 2.693 1 63.81 142 GLY B N 1
ATOM 2397 C CA . GLY B 1 142 ? 16.297 -13.844 3.494 1 63.81 142 GLY B CA 1
ATOM 2398 C C . GLY B 1 142 ? 17.062 -12.562 3.207 1 63.81 142 GLY B C 1
ATOM 2399 O O . GLY B 1 142 ? 17.531 -11.891 4.129 1 63.81 142 GLY B O 1
ATOM 2400 N N . GLU B 1 143 ? 17.828 -12.5 1.953 1 47.72 143 GLU B N 1
ATOM 2401 C CA . GLU B 1 143 ? 19.016 -11.664 1.786 1 47.72 143 GLU B CA 1
ATOM 2402 C C . GLU B 1 143 ? 18.656 -10.18 1.797 1 47.72 143 GLU B C 1
ATOM 2404 O O . GLU B 1 143 ? 17.844 -9.727 0.984 1 47.72 143 GLU B O 1
ATOM 2409 N N . GLU B 1 144 ? 18.391 -9.695 2.936 1 45.25 144 GLU B N 1
ATOM 2410 C CA . GLU B 1 144 ? 18.547 -8.242 2.967 1 45.25 144 GLU B CA 1
ATOM 2411 C C . GLU B 1 144 ? 19.547 -7.773 1.914 1 45.25 144 GLU B C 1
ATOM 2413 O O . GLU B 1 144 ? 20.766 -7.992 2.055 1 45.25 144 GLU B O 1
ATOM 2418 N N . ASN B 1 145 ? 19.391 -8.148 0.823 1 40 145 ASN B N 1
ATOM 2419 C CA . ASN B 1 145 ? 20.406 -7.676 -0.107 1 40 145 ASN B CA 1
ATOM 2420 C C . ASN B 1 145 ? 20.625 -6.168 0.005 1 40 145 ASN B C 1
ATOM 2422 O O . ASN B 1 145 ? 19.672 -5.395 -0.151 1 40 145 ASN B O 1
ATOM 2426 N N . PRO B 1 146 ? 21.641 -5.773 0.663 1 36.12 146 PRO B N 1
ATOM 2427 C CA . PRO B 1 146 ? 22.078 -4.379 0.571 1 36.12 146 PRO B CA 1
ATOM 2428 C C . PRO B 1 146 ? 22.031 -3.84 -0.858 1 36.12 146 PRO B C 1
ATOM 2430 O O . PRO B 1 146 ? 22.672 -2.824 -1.155 1 36.12 146 PRO B O 1
ATOM 2433 N N . GLN B 1 147 ? 21.703 -4.621 -1.833 1 36.94 147 GLN B N 1
ATOM 2434 C CA . GLN B 1 147 ? 22.203 -4.078 -3.092 1 36.94 147 GLN B CA 1
ATOM 2435 C C . GLN B 1 147 ? 21.719 -2.645 -3.301 1 36.94 147 GLN B C 1
ATOM 2437 O O . GLN B 1 147 ? 20.719 -2.229 -2.713 1 36.94 147 GLN B O 1
ATOM 2442 N N . LYS B 1 148 ? 22.266 -1.946 -4.605 1 33.88 148 LYS B N 1
ATOM 2443 C CA . LYS B 1 148 ? 22.656 -0.703 -5.266 1 33.88 148 LYS B CA 1
ATOM 2444 C C . LYS B 1 148 ? 21.422 0.085 -5.727 1 33.88 148 LYS B C 1
ATOM 2446 O O . LYS B 1 148 ? 20.625 -0.41 -6.52 1 33.88 148 LYS B O 1
ATOM 2451 N N . GLU B 1 149 ? 20.859 1.003 -5.035 1 33.03 149 GLU B N 1
ATOM 2452 C CA . GLU B 1 149 ? 20.156 2.193 -5.516 1 33.03 149 GLU B CA 1
ATOM 2453 C C . GLU B 1 149 ? 20.594 2.557 -6.93 1 33.03 149 GLU B C 1
ATOM 2455 O O . GLU B 1 149 ? 20.203 3.6 -7.457 1 33.03 149 GLU B O 1
ATOM 2460 N N . GLU B 1 150 ? 21.75 2.072 -7.527 1 31.22 150 GLU B N 1
ATOM 2461 C CA . GLU B 1 150 ? 22.359 2.818 -8.625 1 31.22 150 GLU B CA 1
ATOM 2462 C C . GLU B 1 150 ? 21.578 2.637 -9.922 1 31.22 150 GLU B C 1
ATOM 2464 O O . GLU B 1 150 ? 21.594 3.514 -10.789 1 31.22 150 GLU B O 1
ATOM 2469 N N . GLU B 1 151 ? 21.172 1.429 -10.391 1 33.28 151 GLU B N 1
ATOM 2470 C CA . GLU B 1 151 ? 21.109 1.322 -11.844 1 33.28 151 GLU B CA 1
ATOM 2471 C C . GLU B 1 151 ? 19.781 1.859 -12.383 1 33.28 151 GLU B C 1
ATOM 2473 O O . GLU B 1 151 ? 19.484 1.714 -13.57 1 33.28 151 GLU B O 1
ATOM 2478 N N . GLU B 1 152 ? 18.797 2.117 -11.664 1 33.03 152 GLU B N 1
ATOM 2479 C CA . GLU B 1 152 ? 17.672 2.498 -12.508 1 33.03 152 GLU B CA 1
ATOM 2480 C C . GLU B 1 152 ? 17.891 3.867 -13.148 1 33.03 152 GLU B C 1
ATOM 2482 O O . GLU B 1 152 ? 16.984 4.688 -13.211 1 33.03 152 GLU B O 1
ATOM 2487 N N . GLU B 1 153 ? 19.156 4.488 -13.156 1 29.03 153 GLU B N 1
ATOM 2488 C CA . GLU B 1 153 ? 19.312 5.727 -13.914 1 29.03 153 GLU B CA 1
ATOM 2489 C C . GLU B 1 153 ? 19.078 5.496 -15.406 1 29.03 153 GLU B C 1
ATOM 2491 O O . GLU B 1 153 ? 19 6.449 -16.188 1 29.03 153 GLU B O 1
ATOM 2496 N N . LYS B 1 154 ? 19.469 4.344 -16.062 1 32.94 154 LYS B N 1
ATOM 2497 C CA . LYS B 1 154 ? 19.734 4.52 -17.484 1 32.94 154 LYS B CA 1
ATOM 2498 C C . LYS B 1 154 ? 18.422 4.672 -18.266 1 32.94 154 LYS B C 1
ATOM 2500 O O . LYS B 1 154 ? 18.422 5.223 -19.359 1 32.94 154 LYS B O 1
ATOM 2505 N N . ASP B 1 155 ? 17.391 3.834 -18.25 1 32.06 155 ASP B N 1
ATOM 2506 C CA . ASP B 1 155 ? 16.516 3.902 -19.422 1 32.06 155 ASP B CA 1
ATOM 2507 C C . ASP B 1 155 ? 15.562 5.098 -19.328 1 32.06 155 ASP B C 1
ATOM 2509 O O . ASP B 1 155 ? 14.609 5.203 -20.109 1 32.06 155 ASP B O 1
ATOM 2513 N N . LYS B 1 156 ? 15.547 5.891 -18.328 1 30.42 156 LYS B N 1
ATOM 2514 C CA . LYS B 1 156 ? 14.672 7.027 -18.609 1 30.42 156 LYS B CA 1
ATOM 2515 C C . LYS B 1 156 ? 15.312 7.98 -19.625 1 30.42 156 LYS B C 1
ATOM 2517 O O . LYS B 1 156 ? 14.766 9.047 -19.906 1 30.42 156 LYS B O 1
ATOM 2522 N N . ALA B 1 157 ? 16.609 7.945 -19.969 1 31.69 157 ALA B N 1
ATOM 2523 C CA . ALA B 1 157 ? 17.031 9.047 -20.844 1 31.69 157 ALA B CA 1
ATOM 2524 C C . ALA B 1 157 ? 16.438 8.898 -22.234 1 31.69 157 ALA B C 1
ATOM 2526 O O . ALA B 1 157 ? 16.625 9.773 -23.094 1 31.69 157 ALA B O 1
ATOM 2527 N N . GLU B 1 158 ? 16.109 7.703 -22.781 1 26.36 158 GLU B N 1
ATOM 2528 C CA . GLU B 1 158 ? 15.812 7.848 -24.219 1 26.36 158 GLU B CA 1
ATOM 2529 C C . GLU B 1 158 ? 14.391 8.344 -24.438 1 26.36 158 GLU B C 1
ATOM 2531 O O . GLU B 1 158 ? 14.016 8.672 -25.562 1 26.36 158 GLU B O 1
ATOM 2536 N N . VAL B 1 159 ? 13.344 8.414 -23.453 1 23.81 159 VAL B N 1
ATOM 2537 C CA . VAL B 1 159 ? 12.367 9.273 -24.125 1 23.81 159 VAL B CA 1
ATOM 2538 C C . VAL B 1 159 ? 12.656 10.734 -23.781 1 23.81 159 VAL B C 1
ATOM 2540 O O . VAL B 1 159 ? 13.062 11.055 -22.672 1 23.81 159 VAL B O 1
#

Radius of gyration: 23.89 Å; Cα contacts (8 Å, |Δi|>4): 630; chains: 2; bounding box: 46×68×48 Å

Organism: NCBI:txid267555

InterPro domains:
  IPR007493 Protein of unknown function DUF538 [PF04398] (30-140)
  IPR007493 Protein of unknown function DUF538 [PTHR31676] (15-142)
  IPR036758 At5g01610-like superfamily [G3DSA:2.30.240.10] (8-150)
  IPR036758 At5g01610-like superfamily [SSF141562] (11-145)